Protein AF-A0A496VF61-F1 (afdb_monomer_lite)

pLDDT: mean 72.97, std 21.11, range [32.28, 98.56]

Structure (mmCIF, N/CA/C/O backbone):
data_AF-A0A496VF61-F1
#
_entry.id   AF-A0A496VF61-F1
#
loop_
_atom_site.group_PDB
_atom_site.id
_atom_site.type_symbol
_atom_site.label_atom_id
_atom_site.label_alt_id
_atom_site.label_comp_id
_atom_site.label_asym_id
_atom_site.label_entity_id
_atom_site.label_seq_id
_atom_site.pdbx_PDB_ins_code
_atom_site.Cartn_x
_atom_site.Cartn_y
_atom_site.Cartn_z
_atom_site.occupancy
_atom_site.B_iso_or_equiv
_atom_site.auth_seq_id
_atom_site.auth_comp_id
_atom_site.auth_asym_id
_atom_site.auth_atom_id
_atom_site.pdbx_PDB_model_num
ATOM 1 N N . MET A 1 1 ? 14.017 -25.996 -33.546 1.00 40.06 1 MET A N 1
ATOM 2 C CA . MET A 1 1 ? 13.516 -24.607 -33.413 1.00 40.06 1 MET A CA 1
ATOM 3 C C . MET A 1 1 ? 11.996 -24.486 -33.515 1.00 40.06 1 MET A C 1
ATOM 5 O O . MET A 1 1 ? 11.453 -23.675 -32.785 1.00 40.06 1 MET A O 1
ATOM 9 N N . VAL A 1 2 ? 11.293 -25.283 -34.337 1.00 38.94 2 VAL A N 1
ATOM 10 C CA . VAL A 1 2 ? 9.819 -25.182 -34.480 1.00 38.94 2 VAL A CA 1
ATOM 11 C C . VAL A 1 2 ? 9.051 -25.503 -33.178 1.00 38.94 2 VAL A C 1
ATOM 13 O O . VAL A 1 2 ? 8.079 -24.826 -32.877 1.00 38.94 2 VAL A O 1
ATOM 16 N N . GLY A 1 3 ? 9.516 -26.451 -32.351 1.00 44.75 3 GLY A N 1
ATOM 17 C CA . GLY A 1 3 ? 8.832 -26.838 -31.098 1.00 44.75 3 GLY A CA 1
ATOM 18 C C . GLY A 1 3 ? 8.820 -25.777 -29.985 1.00 44.75 3 GLY A C 1
ATOM 19 O O . GLY A 1 3 ? 7.868 -25.705 -29.214 1.00 44.75 3 GLY A O 1
ATOM 20 N N . CYS A 1 4 ? 9.823 -24.895 -29.950 1.00 49.00 4 CYS A N 1
ATOM 21 C CA . CYS A 1 4 ? 9.983 -23.887 -28.898 1.00 49.00 4 CYS A CA 1
ATOM 22 C C . CYS A 1 4 ? 8.922 -22.775 -28.974 1.00 49.00 4 CYS A C 1
ATOM 24 O O . CYS A 1 4 ? 8.366 -22.352 -27.965 1.00 49.00 4 CYS A O 1
ATOM 26 N N . ALA A 1 5 ? 8.606 -22.319 -30.191 1.00 46.09 5 ALA A N 1
ATOM 27 C CA . ALA A 1 5 ? 7.590 -21.290 -30.411 1.00 46.09 5 ALA A CA 1
ATOM 28 C C . ALA A 1 5 ? 6.167 -21.831 -30.188 1.00 46.09 5 ALA A C 1
ATOM 30 O O . ALA A 1 5 ? 5.291 -21.106 -29.720 1.00 46.09 5 ALA A O 1
ATOM 31 N N . VAL A 1 6 ? 5.950 -23.118 -30.482 1.00 53.09 6 VAL A N 1
ATOM 32 C CA . VAL A 1 6 ? 4.652 -23.784 -30.319 1.00 53.09 6 VAL A CA 1
ATOM 33 C C . VAL A 1 6 ? 4.307 -23.965 -28.837 1.00 53.09 6 VAL A C 1
ATOM 35 O O . VAL A 1 6 ? 3.185 -23.655 -28.448 1.00 53.09 6 VAL A O 1
ATOM 38 N N . GLY A 1 7 ? 5.262 -24.380 -27.995 1.00 58.12 7 GLY A N 1
ATOM 39 C CA . GLY A 1 7 ? 5.034 -24.557 -26.553 1.00 58.12 7 GLY A CA 1
ATOM 40 C C . GLY A 1 7 ? 4.667 -23.257 -25.829 1.00 58.12 7 GLY A C 1
ATOM 41 O O . GLY A 1 7 ? 3.682 -23.214 -25.096 1.00 58.12 7 GLY A O 1
ATOM 42 N N . GLY A 1 8 ? 5.395 -22.167 -26.100 1.00 53.25 8 GLY A N 1
ATOM 43 C CA . GLY A 1 8 ? 5.073 -20.850 -25.538 1.00 53.25 8 GLY A CA 1
ATOM 44 C C . GLY A 1 8 ? 3.737 -20.296 -26.047 1.00 53.25 8 GLY A C 1
ATOM 45 O O . GLY A 1 8 ? 2.953 -19.764 -25.267 1.00 53.25 8 GLY A O 1
ATOM 46 N N . GLY A 1 9 ? 3.441 -20.463 -27.341 1.00 49.34 9 GLY A N 1
ATOM 47 C CA . GLY A 1 9 ? 2.188 -19.996 -27.943 1.00 49.34 9 GLY A CA 1
ATOM 48 C C . GLY A 1 9 ? 0.943 -20.720 -27.421 1.00 49.34 9 GLY A C 1
ATOM 49 O O . GLY A 1 9 ? -0.073 -20.074 -27.169 1.00 49.34 9 GLY A O 1
ATOM 50 N N . ILE A 1 10 ? 1.021 -22.041 -27.216 1.00 60.09 10 ILE A N 1
ATOM 51 C CA . ILE A 1 10 ? -0.077 -22.837 -26.642 1.00 60.09 10 ILE A CA 1
ATOM 52 C C . ILE A 1 10 ? -0.316 -22.457 -25.180 1.00 60.09 10 ILE A C 1
ATOM 54 O O . ILE A 1 10 ? -1.469 -22.334 -24.779 1.00 60.09 10 ILE A O 1
ATOM 58 N N . GLU A 1 11 ? 0.742 -22.220 -24.402 1.00 59.94 11 GLU A N 1
ATOM 59 C CA . GLU A 1 11 ? 0.617 -21.824 -22.995 1.00 59.94 11 GLU A CA 1
ATOM 60 C C . GLU A 1 11 ? -0.026 -20.438 -22.848 1.00 59.94 11 GLU A C 1
ATOM 62 O O . GLU A 1 11 ? -0.949 -20.264 -22.053 1.00 59.94 11 GLU A O 1
ATOM 67 N N . ILE A 1 12 ? 0.390 -19.466 -23.671 1.00 51.81 12 ILE A N 1
ATOM 68 C CA . ILE A 1 12 ? -0.260 -18.148 -23.738 1.00 51.81 12 ILE A CA 1
ATOM 69 C C . ILE A 1 12 ? -1.745 -18.321 -24.083 1.00 51.81 12 ILE A C 1
ATOM 71 O O . ILE A 1 12 ? -2.609 -17.783 -23.393 1.00 51.81 12 ILE A O 1
ATOM 75 N N . ALA A 1 13 ? -2.055 -19.099 -25.123 1.00 47.75 13 ALA A N 1
ATOM 76 C CA . ALA A 1 13 ? -3.427 -19.312 -25.568 1.00 47.75 13 ALA A CA 1
ATOM 77 C C . ALA A 1 13 ? -4.282 -20.035 -24.514 1.00 47.75 13 ALA A C 1
ATOM 79 O O . ALA A 1 13 ? -5.431 -19.658 -24.315 1.00 47.75 13 ALA A O 1
ATOM 80 N N . TRP A 1 14 ? -3.742 -21.025 -23.801 1.00 50.66 14 TRP A N 1
ATOM 81 C CA . TRP A 1 14 ? -4.437 -21.726 -22.718 1.00 50.66 14 TRP A CA 1
ATOM 82 C C . TRP A 1 14 ? -4.755 -20.782 -21.557 1.00 50.66 14 TRP A C 1
ATOM 84 O O . TRP A 1 14 ? -5.899 -20.696 -21.106 1.00 50.66 14 TRP A O 1
ATOM 94 N N . GLN A 1 15 ? -3.767 -20.001 -21.122 1.00 45.75 15 GLN A N 1
ATOM 95 C CA . GLN A 1 15 ? -3.948 -19.039 -20.040 1.00 45.75 15 GLN A CA 1
ATOM 96 C C . GLN A 1 15 ? -4.952 -17.949 -20.404 1.00 45.75 15 GLN A C 1
ATOM 98 O O . GLN A 1 15 ? -5.772 -17.570 -19.572 1.00 45.75 15 GLN A O 1
ATOM 103 N N . MET A 1 16 ? -4.947 -17.485 -21.651 1.00 43.22 16 MET A N 1
ATOM 104 C CA . MET A 1 16 ? -5.869 -16.442 -22.092 1.00 43.22 16 MET A CA 1
ATOM 105 C C . MET A 1 16 ? -7.277 -16.962 -22.402 1.00 43.22 16 MET A C 1
ATOM 107 O O . MET A 1 16 ? -8.256 -16.342 -21.996 1.00 43.22 16 MET A O 1
ATOM 111 N N . LEU A 1 17 ? -7.403 -18.088 -23.110 1.00 39.78 17 LEU A N 1
ATOM 112 C CA . LEU A 1 17 ? -8.681 -18.571 -23.653 1.00 39.78 17 LEU A CA 1
ATOM 113 C C . LEU A 1 17 ? -9.404 -19.556 -22.732 1.00 39.78 17 LEU A C 1
ATOM 115 O O . LEU A 1 17 ? -10.628 -19.636 -22.788 1.00 39.78 17 LEU A O 1
ATOM 119 N N . VAL A 1 18 ? -8.674 -20.304 -21.900 1.00 43.72 18 VAL A N 1
ATOM 120 C CA . VAL A 1 18 ? -9.252 -21.312 -20.994 1.00 43.72 18 VAL A CA 1
ATOM 121 C C . VAL A 1 18 ? -9.278 -20.807 -19.557 1.00 43.72 18 VAL A C 1
ATOM 123 O O . VAL A 1 18 ? -10.301 -20.926 -18.887 1.00 43.72 18 VAL A O 1
ATOM 126 N N . GLU A 1 19 ? -8.189 -20.198 -19.083 1.00 43.34 19 GLU A N 1
ATOM 127 C CA . GLU A 1 19 ? -8.129 -19.638 -17.722 1.00 43.34 19 GLU A CA 1
ATOM 128 C C . GLU A 1 19 ? -8.631 -18.185 -17.637 1.00 43.34 19 GLU A C 1
ATOM 130 O O . GLU A 1 19 ? -8.782 -17.654 -16.537 1.00 43.34 19 GLU A O 1
ATOM 135 N N . GLY A 1 20 ? -8.897 -17.536 -18.776 1.00 35.03 20 GLY A N 1
ATOM 136 C CA . GLY A 1 20 ? -9.423 -16.169 -18.839 1.00 35.03 20 GLY A CA 1
ATOM 137 C C . GLY A 1 20 ? -8.439 -15.084 -18.385 1.00 35.03 20 GLY A C 1
ATOM 138 O O . GLY A 1 20 ? -8.863 -13.979 -18.039 1.00 35.03 20 GLY A O 1
ATOM 139 N N . LYS A 1 21 ? -7.133 -15.380 -18.341 1.00 40.44 21 LYS A N 1
ATOM 140 C CA . LYS A 1 21 ? -6.093 -14.433 -17.920 1.00 40.44 21 LYS A CA 1
ATOM 141 C C . LYS A 1 21 ? -5.849 -13.371 -18.990 1.00 40.44 21 LYS A C 1
ATOM 143 O O . LYS A 1 21 ? -5.793 -13.652 -20.184 1.00 40.44 21 LYS A O 1
ATOM 148 N N . SER A 1 22 ? -5.642 -12.134 -18.549 1.00 37.75 22 SER A N 1
ATOM 149 C CA . SER A 1 22 ? -5.185 -11.049 -19.420 1.00 37.75 22 SER A CA 1
ATOM 150 C C . SER A 1 22 ? -3.704 -11.230 -19.782 1.00 37.75 22 SER A C 1
ATOM 152 O O . SER A 1 22 ? -2.961 -11.865 -19.035 1.00 37.75 22 SER A O 1
ATOM 154 N N . LEU A 1 23 ? -3.240 -10.629 -20.886 1.00 41.28 23 LEU A N 1
ATOM 155 C CA . LEU A 1 23 ? -1.836 -10.717 -21.326 1.00 41.28 23 LEU A CA 1
ATOM 156 C C . LEU A 1 23 ? -0.835 -10.220 -20.252 1.00 41.28 23 LEU A C 1
ATOM 158 O O . LEU A 1 23 ? 0.296 -10.690 -20.188 1.00 41.28 23 LEU A O 1
ATOM 162 N N . ALA A 1 24 ? -1.258 -9.299 -19.377 1.00 37.84 24 ALA A N 1
ATOM 163 C CA . ALA A 1 24 ? -0.459 -8.772 -18.266 1.00 37.84 24 ALA A CA 1
ATOM 164 C C . ALA A 1 24 ? -0.370 -9.731 -17.061 1.00 37.84 24 ALA A C 1
ATOM 166 O O . ALA A 1 24 ? 0.524 -9.595 -16.231 1.00 37.84 24 ALA A O 1
ATOM 167 N N . CYS A 1 25 ? -1.283 -10.702 -16.978 1.00 41.12 25 CYS A N 1
ATOM 168 C CA . CYS A 1 25 ? -1.301 -11.781 -15.987 1.00 41.12 25 CYS A CA 1
ATOM 169 C C . CYS A 1 25 ? -0.945 -13.147 -16.563 1.00 41.12 25 CYS A C 1
ATOM 171 O O . CYS A 1 25 ? -1.056 -14.166 -15.871 1.00 41.12 25 CYS A O 1
ATOM 173 N N . VAL A 1 26 ? -0.515 -13.166 -17.823 1.00 46.56 26 VAL A N 1
ATOM 174 C CA . VAL A 1 26 ? 0.170 -14.314 -18.388 1.00 46.56 26 VAL A CA 1
ATOM 175 C C . VAL A 1 26 ? 1.405 -14.545 -17.535 1.00 46.56 26 VAL A C 1
ATOM 177 O O . VAL A 1 26 ? 2.224 -13.649 -17.326 1.00 46.56 26 VAL A O 1
ATOM 180 N N . ASP A 1 27 ? 1.508 -15.753 -16.998 1.00 55.09 27 ASP A N 1
ATOM 181 C CA . ASP A 1 27 ? 2.674 -16.179 -16.247 1.00 55.09 27 ASP A CA 1
ATOM 182 C C . ASP A 1 27 ? 3.829 -16.317 -17.251 1.00 55.09 27 ASP A C 1
ATOM 184 O O . ASP A 1 27 ? 4.056 -17.371 -17.840 1.00 55.09 27 ASP A O 1
ATOM 188 N N . TRP A 1 28 ? 4.536 -15.216 -17.512 1.00 57.03 28 TRP A N 1
ATOM 189 C CA . TRP A 1 28 ? 5.603 -15.155 -18.516 1.00 57.03 28 TRP A CA 1
ATOM 190 C C . TRP A 1 28 ? 6.739 -16.128 -18.229 1.00 57.03 28 TRP A C 1
ATOM 192 O O . TRP A 1 28 ? 7.439 -16.548 -19.149 1.00 57.03 28 TRP A O 1
ATOM 202 N N . LEU A 1 29 ? 6.887 -16.537 -16.970 1.00 48.59 29 LEU A N 1
ATOM 203 C CA . LEU A 1 29 ? 7.812 -17.586 -16.601 1.00 48.59 29 LEU A CA 1
ATOM 204 C C . LEU A 1 29 ? 7.297 -18.957 -17.046 1.00 48.59 29 LEU A C 1
ATOM 206 O O . LEU A 1 29 ? 8.068 -19.717 -17.617 1.00 48.59 29 LEU A O 1
ATOM 210 N N . SER A 1 30 ? 6.014 -19.270 -16.854 1.00 50.03 30 SER A N 1
ATOM 211 C CA . SER A 1 30 ? 5.410 -20.486 -17.418 1.00 50.03 30 SER A CA 1
ATOM 212 C C . SER A 1 30 ? 5.424 -20.492 -18.945 1.00 50.03 30 SER A C 1
ATOM 214 O O . SER A 1 30 ? 5.730 -21.517 -19.528 1.00 50.03 30 SER A O 1
ATOM 216 N N . VAL A 1 31 ? 5.218 -19.351 -19.606 1.00 53.03 31 VAL A N 1
ATOM 217 C CA . VAL A 1 31 ? 5.331 -19.238 -21.067 1.00 53.03 31 VAL A CA 1
ATOM 218 C C . VAL A 1 31 ? 6.765 -19.487 -21.526 1.00 53.03 31 VAL A C 1
ATOM 220 O O . VAL A 1 31 ? 6.989 -20.241 -22.472 1.00 53.03 31 VAL A O 1
ATOM 223 N N . ALA A 1 32 ? 7.747 -18.889 -20.843 1.00 52.53 32 ALA A N 1
ATOM 224 C CA . ALA A 1 32 ? 9.162 -19.113 -21.122 1.00 52.53 32 ALA A CA 1
ATOM 225 C C . ALA A 1 32 ? 9.569 -20.570 -20.851 1.00 52.53 32 ALA A C 1
ATOM 227 O O . ALA A 1 32 ? 10.319 -21.153 -21.632 1.00 52.53 32 ALA A O 1
ATOM 228 N N . MET A 1 33 ? 9.042 -21.181 -19.787 1.00 54.50 33 MET A N 1
ATOM 229 C CA . MET A 1 33 ? 9.282 -22.583 -19.453 1.00 54.50 33 MET A CA 1
ATOM 230 C C . MET A 1 33 ? 8.590 -23.544 -20.420 1.00 54.50 33 MET A C 1
ATOM 232 O O . MET A 1 33 ? 9.241 -24.480 -20.854 1.00 54.50 33 MET A O 1
ATOM 236 N N . SER A 1 34 ? 7.348 -23.303 -20.840 1.00 52.50 34 SER A N 1
ATOM 237 C CA . SER A 1 34 ? 6.645 -24.105 -21.852 1.00 52.50 34 SER A CA 1
ATOM 238 C C . SER A 1 34 ? 7.307 -23.979 -23.226 1.00 52.50 34 SER A C 1
ATOM 240 O O . SER A 1 34 ? 7.379 -24.951 -23.978 1.00 52.50 34 SER A O 1
ATOM 242 N N . ALA A 1 35 ? 7.875 -22.813 -23.549 1.00 54.62 35 ALA A N 1
ATOM 243 C CA . ALA A 1 35 ? 8.723 -22.655 -24.726 1.00 54.62 35 ALA A CA 1
ATOM 244 C C . ALA A 1 35 ? 10.012 -23.491 -24.618 1.00 54.62 35 ALA A C 1
ATOM 246 O O . ALA A 1 35 ? 10.410 -24.129 -25.591 1.00 54.62 35 ALA A O 1
ATOM 247 N N . LEU A 1 36 ? 10.633 -23.537 -23.435 1.00 51.88 36 LEU A N 1
ATOM 248 C CA . LEU A 1 36 ? 11.815 -24.355 -23.132 1.00 51.88 36 LEU A CA 1
ATOM 249 C C . LEU A 1 36 ? 11.512 -25.865 -23.096 1.00 51.88 36 LEU A C 1
ATOM 251 O O . LEU A 1 36 ? 12.288 -26.640 -23.648 1.00 51.88 36 LEU A O 1
ATOM 255 N N . GLU A 1 37 ? 10.384 -26.293 -22.528 1.00 49.03 37 GLU A N 1
ATOM 256 C CA . GLU A 1 37 ? 9.903 -27.685 -22.530 1.00 49.03 37 GLU A CA 1
ATOM 257 C C . GLU A 1 37 ? 9.541 -28.150 -23.948 1.00 49.03 37 GLU A C 1
ATOM 259 O O . GLU A 1 37 ? 9.789 -29.298 -24.313 1.00 49.03 37 GLU A O 1
ATOM 264 N N . GLY A 1 38 ? 9.047 -27.241 -24.796 1.00 49.16 38 GLY A N 1
ATOM 265 C CA . GLY A 1 38 ? 8.895 -27.475 -26.235 1.00 49.16 38 GLY A CA 1
ATOM 266 C C . GLY A 1 38 ? 10.227 -27.674 -26.976 1.00 49.16 38 GLY A C 1
ATOM 267 O O . GLY A 1 38 ? 10.236 -28.205 -28.090 1.00 49.16 38 GLY A O 1
ATOM 268 N N . CYS A 1 39 ? 11.358 -27.274 -26.378 1.00 50.41 39 CYS A N 1
ATOM 269 C CA . CYS A 1 39 ? 12.708 -27.535 -26.887 1.00 50.41 39 CYS A CA 1
ATOM 270 C C . CYS A 1 39 ? 13.370 -28.768 -26.244 1.00 50.41 39 CYS A C 1
ATOM 272 O O . CYS A 1 39 ? 14.206 -29.411 -26.880 1.00 50.41 39 CYS A O 1
ATOM 274 N N . VAL A 1 40 ? 13.048 -29.065 -24.985 1.00 44.91 40 VAL A N 1
ATOM 275 C CA . VAL A 1 40 ? 13.708 -30.075 -24.154 1.00 44.91 40 VAL A CA 1
ATOM 276 C C . VAL A 1 40 ? 12.614 -30.931 -23.536 1.00 44.91 40 VAL A C 1
ATOM 278 O O . VAL A 1 40 ? 11.946 -30.504 -22.601 1.00 44.91 40 VAL A O 1
ATOM 281 N N . GLY A 1 41 ? 12.398 -32.118 -24.102 1.00 39.84 41 GLY A N 1
ATOM 282 C CA . GLY A 1 41 ? 11.317 -33.013 -23.700 1.00 39.84 41 GLY A CA 1
ATOM 283 C C . GLY A 1 41 ? 11.240 -33.219 -22.184 1.00 39.84 41 GLY A C 1
ATOM 284 O O . GLY A 1 41 ? 12.058 -33.937 -21.625 1.00 39.84 41 GLY A O 1
ATOM 285 N N . GLY A 1 42 ? 10.228 -32.587 -21.580 1.00 40.78 42 GLY A N 1
ATOM 286 C CA . GLY A 1 42 ? 9.540 -32.924 -20.332 1.00 40.78 42 GLY A CA 1
ATOM 287 C C . GLY A 1 42 ? 10.363 -33.137 -19.055 1.00 40.78 42 GLY A C 1
ATOM 288 O O . GLY A 1 42 ? 10.990 -34.174 -18.886 1.00 40.78 42 GLY A O 1
ATOM 289 N N . MET A 1 43 ? 10.190 -32.230 -18.085 1.00 34.31 43 MET A N 1
ATOM 290 C CA . MET A 1 43 ? 9.667 -32.483 -16.722 1.00 34.31 43 MET A CA 1
ATOM 291 C C . MET A 1 43 ? 10.116 -31.367 -15.766 1.00 34.31 43 MET A C 1
ATOM 293 O O . MET A 1 43 ? 11.265 -31.350 -15.334 1.00 34.31 43 MET A O 1
ATOM 297 N N . GLY A 1 44 ? 9.192 -30.501 -15.329 1.00 39.94 44 GLY A N 1
ATOM 298 C CA . GLY A 1 44 ? 9.378 -29.786 -14.056 1.00 39.94 44 GLY A CA 1
ATOM 299 C C . GLY A 1 44 ? 8.607 -28.485 -13.826 1.00 39.94 44 GLY A C 1
ATOM 300 O O . GLY A 1 44 ? 8.558 -28.022 -12.683 1.00 39.94 44 GLY A O 1
ATOM 301 N N . SER A 1 45 ? 7.967 -27.904 -14.844 1.00 42.66 45 SER A N 1
ATOM 302 C CA . SER A 1 45 ? 7.449 -26.521 -14.783 1.00 42.66 45 SER A CA 1
ATOM 303 C C . SER A 1 45 ? 6.350 -26.269 -13.747 1.00 42.66 45 SER A C 1
ATOM 305 O O . SER A 1 45 ? 6.274 -25.194 -13.152 1.00 42.66 45 SER A O 1
ATOM 307 N N . SER A 1 46 ? 5.507 -27.265 -13.463 1.00 36.12 46 SER A N 1
ATOM 308 C CA . SER A 1 46 ? 4.289 -27.071 -12.659 1.00 36.12 46 SER A CA 1
ATOM 309 C C . SER A 1 46 ? 4.545 -26.795 -11.173 1.00 36.12 46 SER A C 1
ATOM 311 O O . SER A 1 46 ? 3.741 -26.122 -10.521 1.00 36.12 46 SER A O 1
ATOM 313 N N . LYS A 1 47 ? 5.659 -27.287 -10.613 1.00 34.72 47 LYS A N 1
ATOM 314 C CA . LYS A 1 47 ? 6.037 -27.018 -9.215 1.00 34.72 47 LYS A CA 1
ATOM 315 C C . LYS A 1 47 ? 6.730 -25.668 -9.066 1.00 34.72 47 LYS A C 1
ATOM 317 O O . LYS A 1 47 ? 6.473 -24.997 -8.072 1.00 34.72 47 LYS A O 1
ATOM 322 N N . LEU A 1 48 ? 7.543 -25.259 -10.042 1.00 36.03 48 LEU A N 1
ATOM 323 C CA . LEU A 1 48 ? 8.240 -23.970 -10.023 1.00 36.03 48 LEU A CA 1
ATOM 324 C C . LEU A 1 48 ? 7.269 -22.805 -10.283 1.00 36.03 48 LEU A C 1
ATOM 326 O O . LEU A 1 48 ? 7.290 -21.824 -9.543 1.00 36.03 48 LEU A O 1
ATOM 330 N N . ALA A 1 49 ? 6.328 -22.966 -11.221 1.00 35.34 49 ALA A N 1
ATOM 331 C CA . ALA A 1 49 ? 5.258 -21.998 -11.480 1.00 35.34 49 ALA A CA 1
ATOM 332 C C . ALA A 1 49 ? 4.309 -21.838 -10.275 1.00 35.34 49 ALA A C 1
ATOM 334 O O . ALA A 1 49 ? 4.001 -20.722 -9.867 1.00 35.34 49 ALA A O 1
ATOM 335 N N . LYS A 1 50 ? 3.916 -22.935 -9.602 1.00 32.28 50 LYS A N 1
ATOM 336 C CA . LYS A 1 50 ? 3.143 -22.862 -8.341 1.00 32.28 50 LYS A CA 1
ATOM 337 C C . LYS A 1 50 ? 3.906 -22.173 -7.207 1.00 32.28 50 LYS A C 1
ATOM 339 O O . LYS A 1 50 ? 3.285 -21.495 -6.392 1.00 32.28 50 LYS A O 1
ATOM 344 N N . LEU A 1 51 ? 5.227 -22.355 -7.142 1.00 34.38 51 LEU A N 1
ATOM 345 C CA . LEU A 1 51 ? 6.077 -21.734 -6.125 1.00 34.38 51 LEU A CA 1
ATOM 346 C C . LEU A 1 51 ? 6.207 -20.218 -6.341 1.00 34.38 51 LEU A C 1
ATOM 348 O O . LEU A 1 51 ? 6.278 -19.474 -5.369 1.00 34.38 51 LEU A O 1
ATOM 352 N N . LEU A 1 52 ? 6.188 -19.767 -7.598 1.00 35.22 52 LEU A N 1
ATOM 353 C CA . LEU A 1 52 ? 6.372 -18.361 -7.974 1.00 35.22 52 LEU A CA 1
ATOM 354 C C . LEU A 1 52 ? 5.043 -17.597 -8.096 1.00 35.22 52 LEU A C 1
ATOM 356 O O . LEU A 1 52 ? 4.997 -16.417 -7.761 1.00 35.22 52 LEU A O 1
ATOM 360 N N . LYS A 1 53 ? 3.928 -18.289 -8.377 1.00 35.38 53 LYS A N 1
ATOM 361 C CA . LYS A 1 53 ? 2.550 -17.785 -8.195 1.00 35.38 53 LYS A CA 1
ATOM 362 C C . LYS A 1 53 ? 2.287 -17.288 -6.766 1.00 35.38 53 LYS A C 1
ATOM 364 O O . LYS A 1 53 ? 1.490 -16.379 -6.573 1.00 35.38 53 LYS A O 1
ATOM 369 N N . LYS A 1 54 ? 2.966 -17.874 -5.768 1.00 34.38 54 LYS A N 1
ATOM 370 C CA . LYS A 1 54 ? 2.900 -17.449 -4.358 1.00 34.38 54 LYS A CA 1
ATOM 371 C C . LYS A 1 54 ? 3.619 -16.114 -4.110 1.00 34.38 54 LYS A C 1
ATOM 373 O O . LYS A 1 54 ? 3.238 -15.414 -3.188 1.00 34.38 54 LYS A O 1
ATOM 378 N N . TRP A 1 55 ? 4.636 -15.776 -4.905 1.00 35.91 55 TRP A N 1
ATOM 379 C CA . TRP A 1 55 ? 5.494 -14.601 -4.697 1.00 35.91 55 TRP A CA 1
ATOM 380 C C . TRP A 1 55 ? 5.044 -13.349 -5.459 1.00 35.91 55 TRP A C 1
ATOM 382 O O . TRP A 1 55 ? 5.363 -12.245 -5.038 1.00 35.91 55 TRP A O 1
ATOM 392 N N . PHE A 1 56 ? 4.278 -13.513 -6.540 1.00 37.81 56 PHE A N 1
ATOM 393 C CA . PHE A 1 56 ? 3.762 -12.413 -7.367 1.00 37.81 56 PHE A CA 1
ATOM 394 C C . PHE A 1 56 ? 2.230 -12.357 -7.363 1.00 37.81 56 PHE A C 1
ATOM 396 O O . PHE A 1 56 ? 1.609 -12.054 -8.383 1.00 37.81 56 PHE A O 1
ATOM 403 N N . GLY A 1 57 ? 1.605 -12.690 -6.224 1.00 46.75 57 GLY A N 1
ATOM 404 C CA . GLY A 1 57 ? 0.182 -12.416 -6.018 1.00 46.75 57 GLY A CA 1
ATOM 405 C C . GLY A 1 57 ? -0.125 -10.964 -6.394 1.00 46.75 57 GLY A C 1
ATOM 406 O O . GLY A 1 57 ? 0.734 -10.106 -6.247 1.00 46.75 57 GLY A O 1
ATOM 407 N N . CYS A 1 58 ? -1.307 -10.694 -6.945 1.00 59.31 58 CYS A N 1
ATOM 408 C CA . CYS A 1 58 ? -1.708 -9.359 -7.388 1.0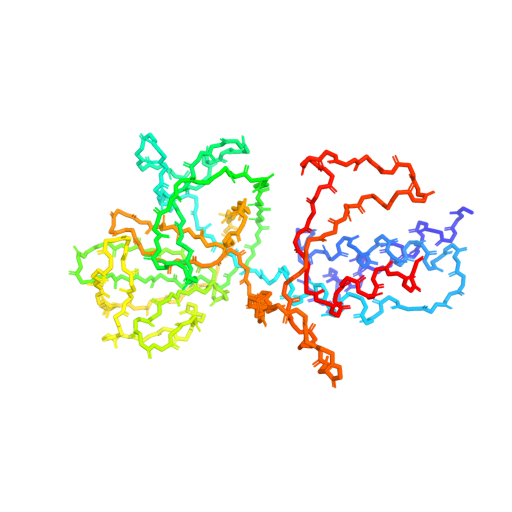0 59.31 58 CYS A CA 1
ATOM 409 C C . CYS A 1 58 ? -1.836 -8.397 -6.193 1.00 59.31 58 CYS A C 1
ATOM 411 O O . CYS A 1 58 ? -2.954 -8.130 -5.767 1.00 59.31 58 CYS A O 1
ATOM 413 N N . ASN A 1 59 ? -0.721 -7.921 -5.638 1.00 77.75 59 ASN A N 1
ATOM 414 C CA . ASN A 1 59 ? -0.661 -6.944 -4.562 1.00 77.75 59 ASN A CA 1
ATOM 415 C C . ASN A 1 59 ? -0.141 -5.619 -5.126 1.00 77.75 59 ASN A C 1
ATOM 417 O O . ASN A 1 59 ? 1.026 -5.460 -5.479 1.00 77.75 59 ASN A O 1
ATOM 421 N N . SER A 1 60 ? -1.033 -4.661 -5.307 1.00 91.19 60 SER A N 1
ATOM 422 C CA . SER A 1 60 ? -0.719 -3.362 -5.898 1.00 91.19 60 SER A CA 1
ATOM 423 C C . SER A 1 60 ? -1.722 -2.312 -5.431 1.00 91.19 60 SER A C 1
ATOM 425 O O . SER A 1 60 ? -2.742 -2.650 -4.827 1.00 91.19 60 SER A O 1
ATOM 427 N N . PHE A 1 61 ? -1.424 -1.053 -5.718 1.00 95.62 61 PHE A N 1
ATOM 428 C CA . PHE A 1 61 ? -2.254 0.103 -5.396 1.00 95.62 61 PHE A CA 1
ATOM 429 C C . PHE A 1 61 ? -2.642 0.872 -6.656 1.00 95.62 61 PHE A C 1
ATOM 431 O O . PHE A 1 61 ? -2.000 0.721 -7.700 1.00 95.62 61 PHE A O 1
ATOM 438 N N . THR A 1 62 ? -3.672 1.709 -6.568 1.00 96.81 62 THR A N 1
ATOM 439 C CA . THR A 1 62 ? -3.996 2.663 -7.639 1.00 96.81 62 THR A CA 1
ATOM 440 C C . THR A 1 62 ? -2.963 3.788 -7.719 1.00 96.81 62 THR A C 1
ATOM 442 O O . THR A 1 62 ? -2.237 4.048 -6.758 1.00 96.81 62 THR A O 1
ATOM 445 N N . ALA A 1 63 ? -2.874 4.437 -8.887 1.00 97.00 63 ALA A N 1
ATOM 446 C CA . ALA A 1 63 ? -1.824 5.406 -9.231 1.00 97.00 63 ALA A CA 1
ATOM 447 C C . ALA A 1 63 ? -1.607 6.507 -8.179 1.00 97.00 63 ALA A C 1
ATOM 449 O O . ALA A 1 63 ? -0.465 6.857 -7.876 1.00 97.00 63 ALA A O 1
ATOM 450 N N . ASP A 1 64 ? -2.705 7.002 -7.611 1.00 96.75 64 ASP A N 1
ATOM 451 C CA . ASP A 1 64 ? -2.724 8.167 -6.725 1.00 96.75 64 ASP A CA 1
ATOM 452 C C . ASP A 1 64 ? -2.316 7.835 -5.284 1.00 96.75 64 ASP A C 1
ATOM 454 O O . ASP A 1 64 ? -2.170 8.736 -4.456 1.00 96.75 64 ASP A O 1
ATOM 458 N N . THR A 1 65 ? -2.109 6.552 -4.968 1.00 97.81 65 THR A N 1
ATOM 459 C CA . THR A 1 65 ? -1.697 6.130 -3.626 1.00 97.81 65 THR A CA 1
ATOM 460 C C . THR A 1 65 ? -0.358 6.764 -3.274 1.00 97.81 65 THR A C 1
ATOM 462 O O . THR A 1 65 ? 0.651 6.528 -3.938 1.00 97.81 65 THR A O 1
ATOM 465 N N . LEU A 1 66 ? -0.348 7.585 -2.227 1.00 98.31 66 LEU A N 1
ATOM 466 C CA . LEU A 1 66 ? 0.850 8.284 -1.780 1.00 98.31 66 LEU A CA 1
ATOM 467 C C . LEU A 1 66 ? 1.796 7.333 -1.051 1.00 98.31 66 LEU A C 1
ATOM 469 O O . LEU A 1 66 ? 1.356 6.452 -0.323 1.00 98.31 66 LEU A O 1
ATOM 473 N N . VAL A 1 67 ? 3.094 7.553 -1.218 1.00 98.00 67 VAL A N 1
ATOM 474 C CA . VAL A 1 67 ? 4.181 6.795 -0.593 1.00 98.00 67 VAL A CA 1
ATOM 475 C C . VAL A 1 67 ? 5.080 7.770 0.156 1.00 98.00 67 VAL A C 1
ATOM 477 O O . VAL A 1 67 ? 5.428 8.834 -0.368 1.00 98.00 67 VAL A O 1
ATOM 480 N N . HIS A 1 68 ? 5.498 7.410 1.368 1.00 97.81 68 HIS A N 1
ATOM 481 C CA . HIS A 1 68 ? 6.469 8.194 2.138 1.00 97.81 68 HIS A CA 1
ATOM 482 C C . HIS A 1 68 ? 7.873 8.048 1.546 1.00 97.81 68 HIS A C 1
ATOM 484 O O . HIS A 1 68 ? 8.500 6.995 1.664 1.00 97.81 68 HIS A O 1
ATOM 490 N N . THR A 1 69 ? 8.397 9.110 0.931 1.00 97.81 69 THR A N 1
ATOM 491 C CA . THR A 1 69 ? 9.768 9.160 0.395 1.00 97.81 69 THR A CA 1
ATOM 492 C C . THR A 1 69 ? 10.654 10.108 1.199 1.00 97.81 69 THR A C 1
ATOM 494 O O . THR A 1 69 ? 10.156 10.945 1.950 1.00 97.81 69 THR A O 1
ATOM 497 N N . GLU A 1 70 ? 11.976 10.028 1.023 1.00 96.25 70 GLU A N 1
ATOM 498 C CA . GLU A 1 70 ? 12.918 10.938 1.703 1.00 96.25 70 GLU A CA 1
ATOM 499 C C . GLU A 1 70 ? 12.691 12.424 1.369 1.00 96.25 70 GLU A C 1
ATOM 501 O O . GLU A 1 70 ? 13.119 13.294 2.122 1.00 96.25 70 GLU A O 1
ATOM 506 N N . ASN A 1 71 ? 11.983 12.705 0.269 1.00 95.25 71 ASN A N 1
ATOM 507 C CA . ASN A 1 71 ? 11.649 14.051 -0.197 1.00 95.25 71 ASN A CA 1
ATOM 508 C C . ASN A 1 71 ? 10.170 14.419 0.041 1.00 95.25 71 ASN A C 1
ATOM 510 O O . ASN A 1 71 ? 9.683 15.389 -0.537 1.00 95.25 71 ASN A O 1
ATOM 514 N N . GLY A 1 72 ? 9.450 13.652 0.867 1.00 97.00 72 GLY A N 1
ATOM 515 C CA . GLY A 1 72 ? 8.024 13.838 1.149 1.00 97.00 72 GLY A CA 1
ATOM 516 C C . GLY A 1 72 ? 7.124 12.816 0.452 1.00 97.00 72 GLY A C 1
ATOM 517 O O . GLY A 1 72 ? 7.587 11.788 -0.047 1.00 97.00 72 GLY A O 1
ATOM 518 N N . LEU A 1 73 ? 5.818 13.088 0.447 1.00 98.06 73 LEU A N 1
ATOM 519 C CA . LEU A 1 73 ? 4.821 12.211 -0.168 1.00 98.06 73 LEU A CA 1
ATOM 520 C C . LEU A 1 73 ? 4.929 12.258 -1.693 1.00 98.06 73 LEU A C 1
ATOM 522 O O . LEU A 1 73 ? 5.001 13.334 -2.287 1.00 98.06 73 LEU A O 1
ATOM 526 N N . LYS A 1 74 ? 4.918 11.083 -2.320 1.00 98.19 74 LYS A N 1
ATOM 527 C CA . LYS A 1 74 ? 4.958 10.927 -3.777 1.00 98.19 74 LYS A CA 1
ATOM 528 C C . LYS A 1 74 ? 3.908 9.901 -4.216 1.00 98.19 74 LYS A C 1
ATOM 530 O O . LYS A 1 74 ? 3.841 8.851 -3.579 1.00 98.19 74 LYS A O 1
ATOM 535 N N . PRO A 1 75 ? 3.122 10.146 -5.280 1.00 98.38 75 PRO A N 1
ATOM 536 C CA . PRO A 1 75 ? 2.240 9.127 -5.846 1.00 98.38 75 PRO A CA 1
ATOM 537 C C . PRO A 1 75 ? 3.025 7.882 -6.268 1.00 98.38 75 PRO A C 1
ATOM 539 O O . PRO A 1 75 ? 4.109 7.992 -6.849 1.00 98.38 75 PRO A O 1
ATOM 542 N N . ILE A 1 76 ? 2.480 6.693 -6.021 1.00 97.25 76 ILE A N 1
ATOM 543 C CA . ILE A 1 76 ? 3.153 5.424 -6.319 1.00 97.25 76 ILE A CA 1
ATOM 544 C C . ILE A 1 76 ? 3.465 5.270 -7.811 1.00 97.25 76 ILE A C 1
ATOM 546 O O . ILE A 1 76 ? 4.488 4.686 -8.168 1.00 97.25 76 ILE A O 1
ATOM 550 N N . SER A 1 77 ? 2.649 5.856 -8.693 1.00 96.06 77 SER A N 1
ATOM 551 C CA . SER A 1 77 ? 2.903 5.869 -10.138 1.00 96.06 77 SER A CA 1
ATOM 552 C C . SER A 1 77 ? 4.139 6.674 -10.549 1.00 96.06 77 SER A C 1
ATOM 554 O O . SER A 1 77 ? 4.642 6.498 -11.658 1.00 96.06 77 SER A O 1
ATOM 556 N N . GLU A 1 78 ? 4.628 7.566 -9.685 1.00 96.12 78 GLU A N 1
ATOM 557 C CA . GLU A 1 78 ? 5.800 8.411 -9.933 1.00 96.12 78 GLU A CA 1
ATOM 558 C C . GLU A 1 78 ? 7.076 7.903 -9.251 1.00 96.12 78 GLU A C 1
ATOM 560 O O . GLU A 1 78 ? 8.161 8.442 -9.501 1.00 96.12 78 GLU A O 1
ATOM 565 N N . VAL A 1 79 ? 6.969 6.879 -8.399 1.00 92.00 79 VAL A N 1
ATOM 566 C CA . VAL A 1 79 ? 8.112 6.251 -7.728 1.00 92.00 79 VAL A CA 1
ATOM 567 C C . VAL A 1 79 ? 9.015 5.573 -8.758 1.00 92.00 79 VAL A C 1
ATOM 569 O O . VAL A 1 79 ? 8.560 4.840 -9.638 1.00 92.00 79 VAL A O 1
ATOM 572 N N . LYS A 1 80 ? 10.325 5.808 -8.649 1.00 80.19 80 LYS A N 1
ATOM 573 C CA . LYS A 1 80 ? 11.343 5.282 -9.568 1.00 80.19 80 LYS A CA 1
ATOM 574 C C . LYS A 1 80 ? 12.383 4.455 -8.828 1.00 80.19 80 LYS A C 1
ATOM 576 O O . LYS A 1 80 ? 12.642 4.654 -7.645 1.00 80.19 80 LYS A O 1
ATOM 581 N N . VAL A 1 81 ? 13.038 3.553 -9.558 1.00 75.44 81 VAL A N 1
ATOM 582 C CA . VAL A 1 81 ? 14.223 2.844 -9.053 1.00 75.44 81 VAL A CA 1
ATOM 583 C C . VAL A 1 81 ? 15.258 3.862 -8.568 1.00 75.44 81 VAL A C 1
ATOM 585 O O . VAL A 1 81 ? 15.570 4.819 -9.274 1.00 75.44 81 VAL A O 1
ATOM 588 N N . GLY A 1 82 ? 15.777 3.644 -7.362 1.00 71.94 82 GLY A N 1
ATOM 589 C CA . GLY A 1 82 ? 16.716 4.544 -6.694 1.00 71.94 82 GLY A CA 1
ATOM 590 C C . GLY A 1 82 ? 16.074 5.589 -5.777 1.00 71.94 82 GLY A C 1
ATOM 591 O O . GLY A 1 82 ? 16.777 6.083 -4.895 1.00 71.94 82 GLY A O 1
ATOM 592 N N . ASP A 1 83 ? 14.771 5.878 -5.904 1.00 83.25 83 ASP A N 1
ATOM 593 C CA . ASP A 1 83 ? 14.058 6.678 -4.898 1.00 83.25 83 ASP A CA 1
ATOM 594 C C . ASP A 1 83 ? 14.161 5.985 -3.536 1.00 83.25 83 ASP A C 1
ATOM 596 O O . ASP A 1 83 ? 14.079 4.757 -3.458 1.00 83.25 83 ASP A O 1
ATOM 600 N N . LYS A 1 84 ? 14.324 6.752 -2.453 1.00 90.94 84 LYS A N 1
ATOM 601 C CA . LYS A 1 84 ? 14.289 6.178 -1.106 1.00 90.94 84 LYS A CA 1
ATOM 602 C C . LYS A 1 84 ? 12.913 6.330 -0.484 1.00 90.94 84 LYS A C 1
ATOM 604 O O . LYS A 1 84 ? 12.428 7.448 -0.317 1.00 90.94 84 LYS A O 1
ATOM 609 N N . VAL A 1 85 ? 12.330 5.205 -0.095 1.00 96.12 85 VAL A N 1
ATOM 610 C CA . VAL A 1 85 ? 11.025 5.114 0.564 1.00 96.12 85 VAL A CA 1
ATOM 611 C C . VAL A 1 85 ? 11.196 4.719 2.021 1.00 96.12 85 VAL A C 1
ATOM 613 O O . VAL A 1 85 ? 12.150 4.021 2.379 1.00 96.12 85 VAL A O 1
ATOM 616 N N . LEU A 1 86 ? 10.306 5.207 2.876 1.00 96.75 86 LEU A N 1
ATOM 617 C CA . LEU A 1 86 ? 10.283 4.830 4.278 1.00 96.75 86 LEU A CA 1
ATOM 618 C C . LEU A 1 86 ? 9.850 3.368 4.387 1.00 96.75 86 LEU A C 1
ATOM 620 O O . LEU A 1 86 ? 8.891 2.943 3.752 1.00 96.75 86 LEU A O 1
ATOM 624 N N . SER A 1 87 ? 10.564 2.608 5.203 1.00 92.44 87 SER A N 1
ATOM 625 C CA . SER A 1 87 ? 10.319 1.184 5.412 1.00 92.44 87 SER A CA 1
ATOM 626 C C . SER A 1 87 ? 10.581 0.811 6.862 1.00 92.44 87 SER A C 1
ATOM 628 O O . SER A 1 87 ? 11.305 1.526 7.560 1.00 92.44 87 SER A O 1
ATOM 630 N N . TYR A 1 88 ? 10.009 -0.294 7.318 1.00 90.75 88 TYR A N 1
ATOM 631 C CA . TYR A 1 88 ? 10.052 -0.761 8.696 1.00 90.75 88 TYR A CA 1
ATOM 632 C C . TYR A 1 88 ? 10.843 -2.064 8.824 1.00 90.75 88 TYR A C 1
ATOM 634 O O . TYR A 1 88 ? 10.555 -3.063 8.170 1.00 90.75 88 TYR A O 1
ATOM 642 N N . ASP A 1 89 ? 11.854 -2.072 9.684 1.00 84.31 89 ASP A N 1
ATOM 643 C CA . ASP A 1 89 ? 12.572 -3.288 10.049 1.00 84.31 89 ASP A CA 1
ATOM 644 C C . ASP A 1 89 ? 11.904 -3.908 11.279 1.00 84.31 89 ASP A C 1
ATOM 646 O O . ASP A 1 89 ? 12.098 -3.435 12.398 1.00 84.31 89 ASP A O 1
ATOM 650 N N . GLU A 1 90 ? 11.122 -4.971 11.075 1.00 79.19 90 GLU A N 1
ATOM 651 C CA . GLU A 1 90 ? 10.411 -5.680 12.150 1.00 79.19 90 GLU A CA 1
ATOM 652 C C . GLU A 1 90 ? 11.362 -6.272 13.207 1.00 79.19 90 GLU A C 1
ATOM 654 O O . GLU A 1 90 ? 10.964 -6.479 14.349 1.00 79.19 90 GLU A O 1
ATOM 659 N N . ARG A 1 91 ? 12.633 -6.536 12.866 1.00 74.75 91 ARG A N 1
ATOM 660 C CA . ARG A 1 91 ? 13.612 -7.117 13.801 1.00 74.75 91 ARG A CA 1
ATOM 661 C C . ARG A 1 91 ? 14.183 -6.066 14.742 1.00 74.75 91 ARG A C 1
ATOM 663 O O . ARG A 1 91 ? 14.479 -6.378 15.893 1.00 74.75 91 ARG A O 1
ATOM 670 N N . THR A 1 92 ? 14.442 -4.865 14.237 1.00 82.38 92 THR A N 1
ATOM 671 C CA . THR A 1 92 ? 14.980 -3.762 15.050 1.00 82.38 92 THR A CA 1
ATOM 672 C C . THR A 1 92 ? 13.913 -2.789 15.518 1.00 82.38 92 THR A C 1
ATOM 674 O O . THR A 1 92 ? 14.248 -1.866 16.251 1.00 82.38 92 THR A O 1
ATOM 677 N N . GLU A 1 93 ? 12.667 -2.986 15.090 1.00 84.38 93 GLU A N 1
ATOM 678 C CA . GLU A 1 93 ? 11.526 -2.102 15.325 1.00 84.38 93 GLU A CA 1
ATOM 679 C C . GLU A 1 93 ? 11.815 -0.647 14.924 1.00 84.38 93 GLU A C 1
ATOM 681 O O . GLU A 1 93 ? 11.363 0.303 15.562 1.00 84.38 93 GLU A O 1
ATOM 686 N N . THR A 1 94 ? 12.588 -0.458 13.852 1.00 86.31 94 THR A N 1
ATOM 687 C CA . THR A 1 94 ? 13.033 0.867 13.405 1.00 86.31 94 THR A CA 1
ATOM 688 C C . THR A 1 94 ? 12.597 1.147 11.979 1.00 86.31 94 THR A C 1
ATOM 690 O O . THR A 1 94 ? 12.633 0.284 11.103 1.00 86.31 94 THR A O 1
ATOM 693 N N . THR A 1 95 ? 12.217 2.395 11.726 1.00 92.19 95 THR A N 1
ATOM 694 C CA . THR A 1 95 ? 11.918 2.883 10.381 1.00 92.19 95 THR A CA 1
ATOM 695 C C . THR A 1 95 ? 13.150 3.506 9.746 1.00 92.19 95 THR A C 1
ATOM 697 O O . THR A 1 95 ? 13.847 4.300 10.383 1.00 92.19 95 THR A O 1
ATOM 700 N N . ARG A 1 96 ? 13.412 3.197 8.477 1.00 92.12 96 ARG A N 1
ATOM 701 C CA . ARG A 1 96 ? 14.515 3.795 7.720 1.00 92.12 96 ARG A CA 1
ATOM 702 C C . ARG A 1 96 ? 14.174 3.960 6.246 1.00 92.12 96 ARG A C 1
ATOM 704 O O . ARG A 1 96 ? 13.420 3.169 5.680 1.00 92.12 96 ARG A O 1
ATOM 711 N N . TYR A 1 97 ? 14.787 4.961 5.626 1.00 93.81 97 TYR A N 1
ATOM 712 C CA . TYR A 1 97 ? 14.705 5.158 4.186 1.00 93.81 97 TYR A CA 1
ATOM 713 C C . TYR A 1 97 ? 15.554 4.130 3.449 1.00 93.81 97 TYR A C 1
ATOM 715 O O . TYR A 1 97 ? 16.732 3.938 3.763 1.00 93.81 97 TYR A O 1
ATOM 723 N N . GLN A 1 98 ? 14.954 3.475 2.463 1.00 84.00 98 GLN A N 1
ATOM 724 C CA . GLN A 1 98 ? 15.588 2.427 1.678 1.00 84.00 98 GLN A CA 1
ATOM 725 C C . GLN A 1 98 ? 15.320 2.601 0.193 1.00 84.00 98 GLN A C 1
ATOM 727 O O . GLN A 1 98 ? 14.231 3.031 -0.180 1.00 84.00 98 GLN A O 1
ATOM 732 N N . PRO A 1 99 ? 16.300 2.270 -0.661 1.00 77.12 99 PRO A N 1
ATOM 733 C CA . PRO A 1 99 ? 16.149 2.457 -2.088 1.00 77.12 99 PRO A CA 1
ATOM 734 C C . PRO A 1 99 ? 15.126 1.473 -2.665 1.00 77.12 99 PRO A C 1
ATOM 736 O O . PRO A 1 99 ? 15.098 0.286 -2.315 1.00 77.12 99 PRO A O 1
ATOM 739 N N . VAL A 1 100 ? 14.334 1.971 -3.605 1.00 76.75 100 VAL A N 1
ATOM 740 C CA . VAL A 1 100 ? 13.483 1.178 -4.487 1.00 76.75 100 VAL A CA 1
ATOM 741 C C . VAL A 1 100 ? 14.362 0.443 -5.495 1.00 76.75 100 VAL A C 1
ATOM 743 O O . VAL A 1 100 ? 15.187 1.050 -6.179 1.00 76.75 100 VAL A O 1
ATOM 746 N N . MET A 1 101 ? 14.187 -0.873 -5.583 1.00 69.75 101 MET A N 1
ATOM 747 C CA . MET A 1 101 ? 14.994 -1.780 -6.409 1.00 69.75 101 MET A CA 1
ATOM 748 C C . MET A 1 101 ? 14.345 -2.097 -7.752 1.00 69.75 101 MET A C 1
ATOM 750 O O . MET A 1 101 ? 15.039 -2.287 -8.746 1.00 69.75 101 MET A O 1
ATOM 754 N N . ALA A 1 102 ? 13.017 -2.144 -7.786 1.00 63.91 102 ALA A N 1
ATOM 755 C CA . ALA A 1 102 ? 12.238 -2.418 -8.984 1.00 63.91 102 ALA A CA 1
ATOM 756 C C . ALA A 1 102 ? 10.866 -1.762 -8.856 1.00 63.91 102 ALA A C 1
ATOM 758 O O . ALA A 1 102 ? 10.347 -1.658 -7.748 1.00 63.91 102 ALA A O 1
ATOM 759 N N . VAL A 1 103 ? 10.280 -1.367 -9.983 1.00 73.75 103 VAL A N 1
ATOM 760 C CA . VAL A 1 103 ? 8.899 -0.881 -10.072 1.00 73.75 103 VAL A CA 1
ATOM 761 C C . VAL A 1 103 ? 8.110 -1.878 -10.911 1.00 73.75 103 VAL A C 1
ATOM 763 O O . VAL A 1 103 ? 8.613 -2.399 -11.908 1.00 73.75 103 VAL A O 1
ATOM 766 N N . ILE A 1 104 ? 6.890 -2.167 -10.484 1.00 75.88 104 ILE A N 1
ATOM 767 C CA . ILE A 1 104 ? 5.980 -3.148 -11.059 1.00 75.88 104 ILE A CA 1
ATOM 768 C C . ILE A 1 104 ? 4.686 -2.410 -11.390 1.00 75.88 104 ILE A C 1
ATOM 770 O O . ILE A 1 104 ? 4.165 -1.651 -10.578 1.00 75.88 104 ILE A O 1
ATOM 774 N N . GLN A 1 105 ? 4.160 -2.637 -12.586 1.00 79.50 105 GLN A N 1
ATOM 775 C CA . GLN A 1 105 ? 2.869 -2.102 -12.999 1.00 79.50 105 GLN A CA 1
ATOM 776 C C . GLN A 1 105 ? 2.095 -3.172 -13.761 1.00 79.50 105 GLN A C 1
ATOM 778 O O . GLN A 1 105 ? 2.690 -4.004 -14.450 1.00 79.50 105 GLN A O 1
ATOM 783 N N . GLY A 1 106 ? 0.775 -3.133 -13.653 1.00 76.94 106 GLY A N 1
ATOM 784 C CA . GLY A 1 106 ? -0.125 -4.024 -14.372 1.00 76.94 106 GLY A CA 1
ATOM 785 C C . GLY A 1 106 ? -1.449 -3.333 -14.646 1.00 76.94 106 GLY A C 1
ATOM 786 O O . GLY A 1 106 ? -1.839 -2.426 -13.920 1.00 76.94 106 GLY A O 1
ATOM 787 N N . GLU A 1 107 ? -2.134 -3.743 -15.705 1.00 83.06 107 GLU A N 1
ATOM 788 C CA . GLU A 1 107 ? -3.457 -3.223 -16.038 1.00 83.06 107 GLU A CA 1
ATOM 789 C C . GLU A 1 107 ? -4.362 -4.372 -16.460 1.00 83.06 107 GLU A C 1
ATOM 791 O O . GLU A 1 107 ? -4.056 -5.112 -17.396 1.00 83.06 107 GLU A O 1
ATOM 796 N N . GLN A 1 108 ? -5.456 -4.552 -15.725 1.00 70.50 108 GLN A N 1
ATOM 797 C CA . GLN A 1 108 ? -6.476 -5.566 -15.988 1.00 70.50 108 GLN A CA 1
ATOM 798 C C . GLN A 1 108 ? -7.668 -5.361 -15.052 1.00 70.50 108 GLN A C 1
ATOM 800 O O . GLN A 1 108 ? -7.714 -4.415 -14.269 1.00 70.50 108 GLN A O 1
ATOM 805 N N . ARG A 1 109 ? -8.639 -6.276 -15.102 1.00 75.25 109 ARG A N 1
ATOM 806 C CA . ARG A 1 109 ? -9.702 -6.316 -14.102 1.00 75.25 109 ARG A CA 1
ATOM 807 C C . ARG A 1 109 ? -9.155 -6.815 -12.767 1.00 75.25 109 ARG A C 1
ATOM 809 O O . ARG A 1 109 ? -8.765 -7.975 -12.665 1.00 75.25 109 ARG A O 1
ATOM 816 N N . TYR A 1 110 ? -9.183 -5.956 -11.756 1.00 81.88 110 TYR A N 1
ATOM 817 C CA . TYR A 1 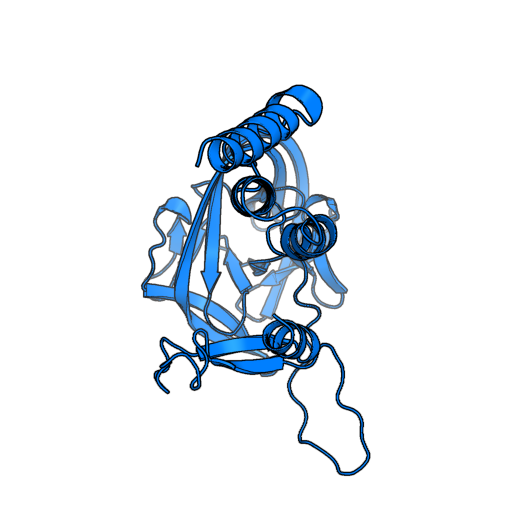110 ? -8.827 -6.288 -10.379 1.00 81.88 110 TYR A CA 1
ATOM 818 C C . TYR A 1 110 ? -10.057 -6.223 -9.478 1.00 81.88 110 TYR A C 1
ATOM 820 O O . TYR A 1 110 ? -10.975 -5.444 -9.734 1.00 81.88 110 TYR A O 1
ATOM 828 N N . GLN A 1 111 ? -10.059 -7.020 -8.408 1.00 82.56 111 GLN A N 1
ATOM 829 C CA . GLN A 1 111 ? -10.867 -6.723 -7.229 1.00 82.56 111 GLN A CA 1
ATOM 830 C C . GLN A 1 111 ? -10.096 -5.704 -6.389 1.00 82.56 111 GLN A C 1
ATOM 832 O O . GLN A 1 111 ? -8.992 -5.997 -5.925 1.00 82.56 111 GLN A O 1
ATOM 837 N N . LEU A 1 112 ? -10.669 -4.518 -6.236 1.00 91.94 112 LEU A N 1
ATOM 838 C CA . LEU A 1 112 ? -10.109 -3.404 -5.485 1.00 91.94 112 LEU A CA 1
ATOM 839 C C . LEU A 1 112 ? -10.883 -3.236 -4.186 1.00 91.94 112 LEU A C 1
ATOM 841 O O . LEU A 1 112 ? -12.110 -3.358 -4.165 1.00 91.94 112 LEU A O 1
ATOM 845 N N . ILE A 1 113 ? -10.142 -2.962 -3.124 1.00 96.81 113 ILE A N 1
ATOM 846 C CA . ILE A 1 113 ? -10.637 -2.693 -1.786 1.00 96.81 113 ILE A CA 1
ATOM 847 C C . ILE A 1 113 ? -10.298 -1.242 -1.479 1.00 96.81 113 ILE A C 1
ATOM 849 O O . ILE A 1 113 ? -9.120 -0.886 -1.401 1.00 96.81 113 ILE A O 1
ATOM 853 N N . LEU A 1 114 ? -11.331 -0.421 -1.334 1.00 98.31 114 LEU A N 1
ATOM 854 C CA . LEU A 1 114 ? -11.214 0.950 -0.860 1.00 98.31 114 LEU A CA 1
ATOM 855 C C . LEU A 1 114 ? -11.360 0.930 0.661 1.00 98.31 114 LEU A C 1
ATOM 857 O O . LEU A 1 114 ? -12.366 0.460 1.187 1.00 98.31 114 LEU A O 1
ATOM 861 N N . ILE A 1 115 ? -10.336 1.402 1.358 1.00 98.50 115 ILE A N 1
ATOM 862 C CA . ILE A 1 115 ? -10.247 1.403 2.816 1.00 98.50 115 ILE A CA 1
ATOM 863 C C . ILE A 1 115 ? -10.287 2.856 3.259 1.00 98.50 115 ILE A C 1
ATOM 865 O O . ILE A 1 115 ? -9.328 3.588 3.020 1.00 98.50 115 ILE A O 1
ATOM 869 N N . THR A 1 116 ? -11.367 3.270 3.913 1.00 98.56 116 THR A N 1
ATOM 870 C CA . THR A 1 116 ? -11.474 4.615 4.489 1.00 98.56 116 THR A CA 1
ATOM 871 C C . THR A 1 116 ? -11.140 4.569 5.969 1.00 98.56 116 THR A C 1
ATOM 873 O O . THR A 1 116 ? -11.654 3.743 6.731 1.00 98.56 116 THR A O 1
ATOM 876 N N . LEU A 1 117 ? -10.267 5.478 6.374 1.00 98.56 117 LEU A N 1
ATOM 877 C CA . LEU A 1 117 ? -9.725 5.607 7.715 1.00 98.56 117 LEU A CA 1
ATOM 878 C C . LEU A 1 117 ? -10.538 6.613 8.542 1.00 98.56 117 LEU A C 1
ATOM 880 O O . LEU A 1 117 ? -11.265 7.456 8.009 1.00 98.56 117 LEU A O 1
ATOM 884 N N . ASP A 1 118 ? -10.434 6.539 9.866 1.00 98.12 118 ASP A N 1
ATOM 885 C CA . ASP A 1 118 ? -11.091 7.477 10.784 1.00 98.12 118 ASP A CA 1
ATOM 886 C C . ASP A 1 118 ? -10.497 8.895 10.746 1.00 98.12 118 ASP A C 1
ATOM 888 O O . ASP A 1 118 ? -11.183 9.848 11.119 1.00 98.12 118 ASP A O 1
ATOM 892 N N . SER A 1 119 ? -9.291 9.048 10.193 1.00 97.50 119 SER A N 1
ATOM 893 C CA . SER A 1 119 ? -8.688 10.329 9.794 1.00 97.50 119 SER A CA 1
ATOM 894 C C . SER A 1 119 ? -9.422 11.022 8.636 1.00 97.50 119 SER A C 1
ATOM 896 O O . SER A 1 119 ? -9.295 12.234 8.459 1.00 97.50 119 SER A O 1
ATOM 898 N N . GLY A 1 120 ? -10.200 10.269 7.850 1.00 97.06 120 GLY A N 1
ATOM 899 C CA . GLY A 1 120 ? -10.824 10.716 6.604 1.00 97.06 120 GLY A CA 1
ATOM 900 C C . GLY A 1 120 ? -10.016 10.393 5.343 1.00 97.06 120 GLY A C 1
ATOM 901 O O . GLY A 1 120 ? -10.534 10.581 4.243 1.00 97.06 120 GLY A O 1
ATOM 902 N N . GLU A 1 121 ? -8.788 9.881 5.469 1.00 97.38 121 GLU A N 1
ATOM 903 C CA . GLU A 1 121 ? -8.015 9.372 4.333 1.00 97.38 121 GLU A CA 1
ATOM 904 C C . GLU A 1 121 ? -8.640 8.088 3.757 1.00 97.38 121 GLU A C 1
ATOM 906 O O . GLU A 1 121 ? -9.300 7.324 4.464 1.00 97.38 121 GLU A O 1
ATOM 911 N N . SER A 1 122 ? -8.446 7.841 2.459 1.00 97.75 122 SER A N 1
ATOM 912 C CA . SER A 1 122 ? -8.797 6.570 1.824 1.00 97.75 122 SER A CA 1
ATOM 913 C C . SER A 1 122 ? -7.637 6.007 1.010 1.00 97.75 122 SER A C 1
ATOM 915 O O . SER A 1 122 ? -6.950 6.743 0.307 1.00 97.75 122 SER A O 1
ATOM 917 N N . ILE A 1 123 ? -7.447 4.691 1.092 1.00 98.25 123 ILE A N 1
ATOM 918 C CA . ILE A 1 123 ? -6.411 3.942 0.373 1.00 98.25 123 ILE A CA 1
ATOM 919 C C . ILE A 1 123 ? -7.103 2.873 -0.465 1.00 98.25 123 ILE A C 1
ATOM 921 O O . ILE A 1 123 ? -7.936 2.130 0.053 1.00 98.25 123 ILE A O 1
ATOM 925 N N . GLU A 1 124 ? -6.755 2.767 -1.746 1.00 97.62 124 GLU A N 1
ATOM 926 C CA . GLU A 1 124 ? -7.323 1.755 -2.637 1.00 97.62 124 GLU A CA 1
ATOM 927 C C . GLU A 1 124 ? -6.256 0.762 -3.097 1.00 97.62 124 GLU A C 1
ATOM 929 O O . GLU A 1 124 ? -5.269 1.114 -3.748 1.00 97.62 124 GLU A O 1
ATOM 934 N N . ALA A 1 125 ? -6.468 -0.505 -2.756 1.00 96.06 125 ALA A N 1
ATOM 935 C CA . ALA A 1 125 ? -5.522 -1.580 -3.011 1.00 96.06 125 ALA A CA 1
ATOM 936 C C . ALA A 1 125 ? -6.209 -2.777 -3.662 1.00 96.06 125 ALA A C 1
ATOM 938 O O . ALA A 1 125 ? -7.409 -2.998 -3.519 1.00 96.06 125 ALA A O 1
ATOM 939 N N . THR A 1 126 ? -5.445 -3.614 -4.348 1.00 91.69 126 THR A N 1
ATOM 940 C CA . THR A 1 126 ? -5.915 -4.943 -4.758 1.00 91.69 126 THR A CA 1
ATOM 941 C C . THR A 1 126 ? -6.301 -5.794 -3.542 1.00 91.69 126 THR A C 1
ATOM 943 O O . THR A 1 126 ? -5.656 -5.704 -2.499 1.00 91.69 126 THR A O 1
ATOM 946 N N . ALA A 1 127 ? -7.282 -6.685 -3.697 1.00 83.69 127 ALA A N 1
ATOM 947 C CA . ALA A 1 127 ? -7.818 -7.549 -2.636 1.00 83.69 127 ALA A CA 1
ATOM 948 C C . ALA A 1 127 ? -6.770 -8.284 -1.785 1.00 83.69 127 ALA A C 1
ATOM 950 O O . ALA A 1 127 ? -6.923 -8.393 -0.570 1.00 83.69 127 ALA A O 1
ATOM 951 N N . GLU A 1 128 ? -5.690 -8.737 -2.413 1.00 80.19 128 GLU A N 1
ATOM 952 C CA . GLU A 1 128 ? -4.607 -9.472 -1.766 1.00 80.19 128 GLU A CA 1
ATOM 953 C C . GLU A 1 128 ? -3.445 -8.549 -1.365 1.00 80.19 128 GLU A C 1
ATOM 955 O O . GLU A 1 128 ? -2.309 -8.993 -1.323 1.00 80.19 128 GLU A O 1
ATOM 960 N N . HIS A 1 129 ? -3.645 -7.250 -1.124 1.00 89.00 129 HIS A N 1
ATOM 961 C CA . HIS A 1 129 ? -2.557 -6.408 -0.613 1.00 89.00 129 HIS A CA 1
ATOM 962 C C . HIS A 1 129 ? -2.440 -6.554 0.917 1.00 89.00 129 HIS A C 1
ATOM 964 O O . HIS A 1 129 ? -3.448 -6.358 1.595 1.00 89.00 129 HIS A O 1
ATOM 970 N N . PRO A 1 130 ? -1.274 -6.909 1.495 1.00 90.19 130 PRO A N 1
ATOM 971 C CA . PRO A 1 130 ? -1.134 -7.042 2.944 1.00 90.19 130 PRO A CA 1
ATOM 972 C C . PRO A 1 130 ? -1.029 -5.691 3.669 1.00 90.19 130 PRO A C 1
ATOM 974 O O . PRO A 1 130 ? -0.163 -4.876 3.359 1.00 90.19 130 PRO A O 1
ATOM 977 N N . PHE A 1 131 ? -1.843 -5.519 4.709 1.00 94.88 131 PHE A N 1
ATOM 978 C CA . PHE A 1 131 ? -1.809 -4.415 5.669 1.00 94.88 131 PHE A CA 1
ATOM 979 C C . PHE A 1 131 ? -1.447 -4.934 7.065 1.00 94.88 131 PHE A C 1
ATOM 981 O O . PHE A 1 131 ? -1.880 -6.022 7.462 1.00 94.88 131 PHE A O 1
ATOM 988 N N . TYR A 1 132 ? -0.669 -4.166 7.831 1.00 94.75 132 TYR A N 1
ATOM 989 C CA . TYR A 1 132 ? -0.280 -4.565 9.184 1.00 94.75 132 TYR A CA 1
ATOM 990 C C . TYR A 1 132 ? -1.300 -4.105 10.230 1.00 94.75 132 TYR A C 1
ATOM 992 O O . TYR A 1 132 ? -1.460 -2.909 10.491 1.00 94.75 132 TYR A O 1
ATOM 1000 N N . ILE A 1 133 ? -1.957 -5.060 10.890 1.00 94.19 133 ILE A N 1
ATOM 1001 C CA . ILE A 1 133 ? -2.824 -4.789 12.040 1.00 94.19 133 ILE A CA 1
ATOM 1002 C C . ILE A 1 133 ? -1.996 -4.917 13.318 1.00 94.19 133 ILE A C 1
ATOM 1004 O O . ILE A 1 133 ? -1.441 -5.985 13.611 1.00 94.19 133 ILE A O 1
ATOM 1008 N N . LYS A 1 134 ? -1.959 -3.857 14.132 1.00 86.81 134 LYS A N 1
ATOM 1009 C CA . LYS A 1 134 ? -1.176 -3.852 15.375 1.00 86.81 134 LYS A CA 1
ATOM 1010 C C . LYS A 1 134 ? -1.634 -4.978 16.310 1.00 86.81 134 LYS A C 1
ATOM 1012 O O . LYS A 1 134 ? -2.815 -5.101 16.629 1.00 86.81 134 LYS A O 1
ATOM 1017 N N . GLY A 1 135 ? -0.692 -5.823 16.729 1.00 83.00 135 GLY A N 1
ATOM 1018 C CA . GLY A 1 135 ? -0.953 -6.984 17.590 1.00 83.00 135 GLY A CA 1
ATOM 1019 C C . GLY A 1 135 ? -1.569 -8.206 16.890 1.00 83.00 135 GLY A C 1
ATOM 1020 O O . GLY A 1 135 ? -1.806 -9.210 17.556 1.00 83.00 135 GLY A O 1
ATOM 1021 N N . LYS A 1 136 ? -1.819 -8.152 15.573 1.00 86.19 136 LYS A N 1
ATOM 1022 C CA . LYS A 1 136 ? -2.291 -9.301 14.772 1.00 86.19 136 LYS A CA 1
ATOM 1023 C C . LYS A 1 136 ? -1.378 -9.653 13.597 1.00 86.19 136 LYS A C 1
ATOM 1025 O O . LYS A 1 136 ? -1.401 -10.800 13.164 1.00 86.19 136 LYS A O 1
ATOM 1030 N N . GLY A 1 137 ? -0.591 -8.702 13.098 1.00 88.56 137 GLY A N 1
ATOM 1031 C CA . GLY A 1 137 ? 0.318 -8.899 11.971 1.00 88.56 137 GLY A CA 1
ATOM 1032 C C . GLY A 1 137 ? -0.326 -8.625 10.609 1.00 88.56 137 GLY A C 1
ATOM 1033 O O . GLY A 1 137 ? -1.333 -7.918 10.505 1.00 88.56 137 GLY A O 1
ATOM 1034 N N . TRP A 1 138 ? 0.272 -9.189 9.560 1.00 87.00 138 TRP A N 1
ATOM 1035 C CA . TRP A 1 138 ? -0.116 -8.996 8.161 1.00 87.00 138 TRP A CA 1
ATOM 1036 C C . TRP A 1 138 ? -1.467 -9.638 7.823 1.00 87.00 138 TRP A C 1
ATOM 1038 O O . TRP A 1 138 ? -1.679 -10.827 8.056 1.00 87.00 138 TRP A O 1
ATOM 1048 N N . ASN A 1 139 ? -2.380 -8.854 7.251 1.00 86.44 139 ASN A N 1
ATOM 1049 C CA . ASN A 1 139 ? -3.708 -9.291 6.817 1.00 86.44 139 ASN A CA 1
ATOM 1050 C C . ASN A 1 139 ? -3.993 -8.773 5.397 1.00 86.44 139 ASN A C 1
ATOM 1052 O O . ASN A 1 139 ? -3.643 -7.631 5.109 1.00 86.44 139 ASN A O 1
ATOM 1056 N N . PRO A 1 140 ? -4.620 -9.563 4.504 1.00 85.94 140 PRO A N 1
ATOM 1057 C CA . PRO A 1 140 ? -4.993 -9.083 3.173 1.00 85.94 140 PRO A CA 1
ATOM 1058 C C . PRO A 1 140 ? -6.063 -7.989 3.258 1.00 85.94 140 PRO A C 1
ATOM 1060 O O . PRO A 1 140 ? -6.900 -8.010 4.163 1.00 85.94 140 PRO A O 1
ATOM 1063 N N . ALA A 1 141 ? -6.085 -7.090 2.273 1.00 90.00 141 ALA A N 1
ATOM 1064 C CA . ALA A 1 141 ? -7.054 -6.001 2.172 1.00 90.00 141 ALA A CA 1
ATOM 1065 C C . ALA A 1 141 ? -8.509 -6.504 2.216 1.00 90.00 141 ALA A C 1
ATOM 1067 O O . ALA A 1 141 ? -9.326 -5.962 2.954 1.00 90.00 141 ALA A O 1
ATOM 1068 N N . ASN A 1 142 ? -8.830 -7.594 1.508 1.00 85.31 142 ASN A N 1
ATOM 1069 C CA . ASN A 1 142 ? -10.169 -8.206 1.517 1.00 85.31 142 ASN A CA 1
ATOM 1070 C C . ASN A 1 142 ? -10.551 -8.884 2.850 1.00 85.31 142 ASN A C 1
ATOM 1072 O O . ASN A 1 142 ? -11.710 -9.251 3.045 1.00 85.31 142 ASN A O 1
ATOM 1076 N N . GLY A 1 143 ? -9.593 -9.063 3.763 1.00 84.38 143 GLY A N 1
ATOM 1077 C CA . GLY A 1 143 ? -9.802 -9.588 5.111 1.00 84.38 143 GLY A CA 1
ATOM 1078 C C . GLY A 1 143 ? -9.954 -8.501 6.177 1.00 84.38 143 GLY A C 1
ATOM 1079 O O . GLY A 1 143 ? -10.257 -8.827 7.333 1.00 84.38 143 GLY A O 1
ATOM 1080 N N . LEU A 1 144 ? -9.743 -7.233 5.812 1.00 93.50 144 LEU A N 1
ATOM 1081 C CA . LEU A 1 144 ? -9.872 -6.102 6.720 1.00 93.50 144 LEU A CA 1
ATOM 1082 C C . LEU A 1 144 ? -11.331 -5.855 7.105 1.00 93.50 144 LEU A C 1
ATOM 1084 O O . LEU A 1 144 ? -12.265 -6.117 6.348 1.00 93.50 144 LEU A O 1
ATOM 1088 N N . LYS A 1 145 ? -11.532 -5.364 8.328 1.00 94.19 145 LYS A N 1
ATOM 1089 C CA . LYS A 1 145 ? -12.854 -5.107 8.906 1.00 94.19 145 LYS A CA 1
ATOM 1090 C C . LYS A 1 145 ? -12.874 -3.761 9.610 1.00 94.19 145 LYS A C 1
ATOM 1092 O O . LYS A 1 145 ? -11.901 -3.388 10.265 1.00 94.19 145 LYS A O 1
ATOM 1097 N N . VAL A 1 146 ? -14.023 -3.092 9.544 1.00 97.94 146 VAL A N 1
ATOM 1098 C CA . VAL A 1 146 ? -14.298 -1.867 10.306 1.00 97.94 146 VAL A CA 1
ATOM 1099 C C . VAL A 1 146 ? -13.976 -2.073 11.791 1.00 97.94 146 VAL A C 1
ATOM 1101 O O . VAL A 1 146 ? -14.263 -3.127 12.366 1.00 97.94 146 VAL A O 1
ATOM 1104 N N . GLY A 1 147 ? -13.342 -1.072 12.400 1.00 97.25 147 GLY A N 1
ATOM 1105 C CA . GLY A 1 147 ? -12.896 -1.080 13.793 1.00 97.25 147 GLY A CA 1
ATOM 1106 C C . GLY A 1 147 ? -11.523 -1.720 14.032 1.00 97.25 147 GLY A C 1
ATOM 1107 O O . GLY A 1 147 ? -11.031 -1.688 15.159 1.00 97.25 147 GLY A O 1
ATOM 1108 N N . GLN A 1 148 ? -10.879 -2.305 13.016 1.00 97.50 148 GLN A N 1
ATOM 1109 C CA . GLN A 1 148 ? -9.490 -2.761 13.134 1.00 97.50 148 GLN A CA 1
ATOM 1110 C C . GLN A 1 148 ? -8.511 -1.580 13.085 1.00 97.50 148 GLN A C 1
ATOM 1112 O O . GLN A 1 148 ? -8.763 -0.588 12.409 1.00 97.50 148 GLN A O 1
ATOM 1117 N N . ALA A 1 149 ? -7.390 -1.712 13.801 1.00 97.69 149 ALA A N 1
ATOM 1118 C CA . ALA A 1 149 ? -6.374 -0.672 13.939 1.00 97.69 149 ALA A CA 1
ATOM 1119 C C . ALA A 1 149 ? -5.120 -1.009 13.114 1.00 97.69 149 ALA A C 1
ATOM 1121 O O . ALA A 1 149 ? -4.403 -1.969 13.424 1.00 97.69 149 ALA A O 1
ATOM 1122 N N . LEU A 1 150 ? -4.860 -0.223 12.071 1.00 98.19 150 LEU A N 1
ATOM 1123 C CA . LEU A 1 150 ? -3.678 -0.340 11.219 1.00 98.19 150 LEU A CA 1
ATOM 1124 C C . LEU A 1 150 ? -2.502 0.409 11.840 1.00 98.19 150 LEU A C 1
ATOM 1126 O O . LEU A 1 150 ? -2.691 1.459 12.453 1.00 98.19 150 LEU A O 1
ATOM 1130 N N . GLN A 1 151 ? -1.292 -0.131 11.707 1.00 97.25 151 GLN A N 1
ATOM 1131 C CA . GLN A 1 151 ? -0.087 0.510 12.234 1.00 97.25 151 GLN A CA 1
ATOM 1132 C C . GLN A 1 151 ? 0.391 1.646 11.324 1.00 97.25 151 GLN A C 1
ATOM 1134 O O . GLN A 1 151 ? 0.480 1.471 10.110 1.00 97.25 151 GLN A O 1
ATOM 1139 N N . LEU A 1 152 ? 0.746 2.781 11.935 1.00 97.31 152 LEU A N 1
ATOM 1140 C CA . LEU A 1 152 ? 1.319 3.938 11.248 1.00 97.31 152 LEU A CA 1
ATOM 1141 C C . LEU A 1 152 ? 2.848 4.004 11.373 1.00 97.31 152 LEU A C 1
ATOM 1143 O O . LEU A 1 152 ? 3.451 3.377 12.251 1.00 97.31 152 LEU A O 1
ATOM 1147 N N . HIS A 1 153 ? 3.474 4.830 10.535 1.00 94.50 153 HIS A N 1
ATOM 1148 C CA . HIS A 1 153 ? 4.926 5.040 10.474 1.00 94.50 153 HIS A CA 1
ATOM 1149 C C . HIS A 1 153 ? 5.564 5.545 11.777 1.00 94.50 153 HIS A C 1
ATOM 1151 O O . HIS A 1 153 ? 6.746 5.315 12.018 1.00 94.50 153 HIS A O 1
ATOM 1157 N N . ASN A 1 154 ? 4.793 6.209 12.637 1.00 92.88 154 ASN A N 1
ATOM 1158 C CA . ASN A 1 154 ? 5.230 6.703 13.948 1.00 92.88 154 ASN A CA 1
ATOM 1159 C C . ASN A 1 154 ? 4.963 5.700 15.097 1.00 92.88 154 ASN A C 1
ATOM 1161 O O . ASN A 1 154 ? 5.155 6.033 16.266 1.00 92.88 154 ASN A O 1
ATOM 1165 N N . GLY A 1 155 ? 4.488 4.487 14.785 1.00 91.31 155 GLY A N 1
ATOM 1166 C CA . GLY A 1 155 ? 4.164 3.435 15.753 1.00 91.31 155 GLY A CA 1
ATOM 1167 C C . GLY A 1 155 ? 2.790 3.559 16.425 1.00 91.31 155 GLY A C 1
ATOM 1168 O O . GLY A 1 155 ? 2.399 2.657 17.184 1.00 91.31 155 GLY A O 1
ATOM 1169 N N . THR A 1 156 ? 2.032 4.628 16.158 1.00 95.62 156 THR A N 1
ATOM 1170 C CA . THR A 1 156 ? 0.620 4.734 16.559 1.00 95.62 156 THR A CA 1
ATOM 1171 C C . THR A 1 156 ? -0.269 3.929 15.603 1.00 95.62 156 THR A C 1
ATOM 1173 O O . THR A 1 156 ? 0.211 3.061 14.865 1.00 95.62 156 THR A O 1
ATOM 1176 N N . THR A 1 157 ? -1.583 4.132 15.679 1.00 97.88 157 THR A N 1
ATOM 1177 C CA . THR A 1 157 ? -2.554 3.412 14.860 1.00 97.88 157 THR A CA 1
ATOM 1178 C C . THR A 1 157 ? -3.644 4.324 14.336 1.00 97.88 157 THR A C 1
ATOM 1180 O O . THR A 1 157 ? -4.012 5.281 15.013 1.00 97.88 157 THR A O 1
ATOM 1183 N N . VAL A 1 158 ? -4.213 3.938 13.199 1.00 98.25 158 VAL A N 1
ATOM 1184 C CA . VAL A 1 158 ? -5.414 4.523 12.593 1.00 98.25 158 VAL A CA 1
ATOM 1185 C C . VAL A 1 158 ? -6.506 3.456 12.499 1.00 98.25 158 VAL A C 1
ATOM 1187 O O . VAL A 1 158 ? -6.188 2.269 12.357 1.00 98.25 158 VAL A O 1
ATOM 1190 N N . VAL A 1 159 ? -7.77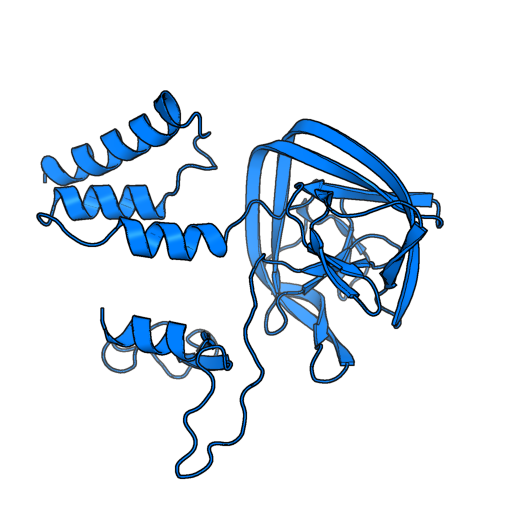8 3.830 12.624 1.00 98.38 159 VAL A N 1
ATOM 1191 C CA . VAL A 1 159 ? -8.890 2.867 12.643 1.00 98.38 159 VAL A CA 1
ATOM 1192 C C . VAL A 1 159 ? -9.577 2.813 11.286 1.00 98.38 159 VAL A C 1
ATOM 1194 O O . VAL A 1 159 ? -9.871 3.834 10.672 1.00 98.38 159 VAL A O 1
ATOM 1197 N N . ILE A 1 160 ? -9.887 1.601 10.831 1.00 98.50 160 ILE A N 1
ATOM 1198 C CA . ILE A 1 160 ? -10.690 1.392 9.627 1.00 98.50 160 ILE A CA 1
ATOM 1199 C C . ILE A 1 160 ? -12.134 1.798 9.916 1.00 98.50 160 ILE A C 1
ATOM 1201 O O . ILE A 1 160 ? -12.796 1.197 10.769 1.00 98.50 160 ILE A O 1
ATOM 1205 N N . LYS A 1 161 ? -12.627 2.792 9.182 1.00 98.56 161 LYS A N 1
ATOM 1206 C CA . LYS A 1 161 ? -13.985 3.325 9.290 1.00 98.56 161 LYS A CA 1
ATOM 1207 C C . LYS A 1 161 ? -14.938 2.681 8.286 1.00 98.56 161 LYS A C 1
ATOM 1209 O O . LYS A 1 161 ? -16.075 2.386 8.645 1.00 98.56 161 LYS A O 1
ATOM 1214 N N . GLU A 1 162 ? -14.471 2.431 7.068 1.00 98.44 162 GLU A N 1
ATOM 1215 C CA . GLU A 1 162 ? -15.270 1.855 5.983 1.00 98.44 162 GLU A CA 1
ATOM 1216 C C . GLU A 1 162 ? -14.393 0.987 5.076 1.00 98.44 162 GLU A C 1
ATOM 1218 O O . GLU A 1 162 ? -13.183 1.204 4.967 1.00 98.44 162 GLU A O 1
ATOM 1223 N N . VAL A 1 163 ? -15.004 -0.038 4.481 1.00 97.44 163 VAL A N 1
ATOM 1224 C CA . VAL A 1 163 ? -14.357 -0.936 3.522 1.00 97.44 163 VAL A CA 1
ATOM 1225 C C . VAL A 1 163 ? -15.338 -1.204 2.392 1.00 97.44 163 VAL A C 1
ATOM 1227 O O . VAL A 1 163 ? -16.355 -1.866 2.607 1.00 97.44 163 VAL A O 1
ATOM 1230 N N . ASP A 1 164 ? -14.995 -0.751 1.193 1.00 96.75 164 ASP A N 1
ATOM 1231 C CA . ASP A 1 164 ? -15.766 -0.981 -0.024 1.00 96.75 164 ASP A CA 1
ATOM 1232 C C . ASP A 1 164 ? -15.013 -1.883 -0.991 1.00 96.75 164 ASP A C 1
ATOM 1234 O O . ASP A 1 164 ? -13.784 -1.929 -1.027 1.00 96.75 164 ASP A O 1
ATOM 1238 N N . THR A 1 165 ? -15.763 -2.624 -1.801 1.00 91.94 165 THR A N 1
ATOM 1239 C CA . THR A 1 165 ? -15.206 -3.532 -2.805 1.00 91.94 165 THR A CA 1
ATOM 1240 C C . THR A 1 165 ? -15.748 -3.190 -4.179 1.00 91.94 165 THR A C 1
ATOM 1242 O O . THR A 1 165 ? -16.959 -3.102 -4.377 1.00 91.94 165 THR A O 1
ATOM 1245 N N . SER A 1 166 ? -14.857 -3.084 -5.160 1.00 85.38 166 SER A N 1
ATOM 1246 C CA . SER A 1 166 ? -15.231 -2.943 -6.565 1.00 85.38 166 SER A CA 1
ATOM 1247 C C . SER A 1 166 ? -14.425 -3.889 -7.450 1.00 85.38 166 SER A C 1
ATOM 1249 O O . SER A 1 166 ? -13.358 -4.369 -7.073 1.00 85.38 166 SER A O 1
ATOM 1251 N N . VAL A 1 167 ? -14.950 -4.194 -8.637 1.00 88.44 167 VAL A N 1
ATOM 1252 C CA . VAL A 1 167 ? -14.230 -4.972 -9.651 1.00 88.44 167 VAL A CA 1
ATOM 1253 C C . VAL A 1 167 ? -14.240 -4.194 -10.954 1.00 88.44 167 VAL A C 1
ATOM 1255 O O . VAL A 1 167 ? -15.286 -4.078 -11.597 1.00 88.44 167 VAL A O 1
ATOM 1258 N N . ARG A 1 168 ? -13.082 -3.681 -11.369 1.00 87.75 168 ARG A N 1
ATOM 1259 C CA . ARG A 1 168 ? -12.956 -2.857 -12.580 1.00 87.75 168 ARG A CA 1
ATOM 1260 C C . ARG A 1 168 ? -11.606 -3.039 -13.259 1.00 87.75 168 ARG A C 1
ATOM 1262 O O . ARG A 1 168 ? -10.667 -3.536 -12.642 1.00 87.75 168 ARG A O 1
ATOM 1269 N N . LEU A 1 169 ? -11.552 -2.680 -14.543 1.00 84.38 169 LEU A N 1
ATOM 1270 C CA . LEU A 1 169 ? -10.288 -2.506 -15.256 1.00 84.38 169 LEU A CA 1
ATOM 1271 C C . LEU A 1 169 ? -9.552 -1.340 -14.595 1.00 84.38 169 LEU A C 1
ATOM 1273 O O . LEU A 1 169 ? -10.118 -0.256 -14.505 1.00 84.38 169 LEU A O 1
ATOM 1277 N N . GLU A 1 170 ? -8.350 -1.590 -14.100 1.00 91.31 170 GLU A N 1
ATOM 1278 C CA . GLU A 1 170 ? -7.563 -0.602 -13.374 1.00 91.31 170 GLU A CA 1
ATOM 1279 C C . GLU A 1 170 ? -6.083 -0.794 -13.671 1.00 91.31 170 GLU A C 1
ATOM 1281 O O . GLU A 1 170 ? -5.619 -1.934 -13.816 1.00 91.31 170 GLU A O 1
ATOM 1286 N N . LYS A 1 171 ? -5.347 0.316 -13.726 1.00 89.88 171 LYS A N 1
ATOM 1287 C CA . LYS A 1 171 ? -3.891 0.294 -13.778 1.00 89.88 171 LYS A CA 1
ATOM 1288 C C . LYS A 1 171 ? -3.341 0.434 -12.365 1.00 89.88 171 LYS A C 1
ATOM 1290 O O . LYS A 1 171 ? -3.575 1.427 -11.683 1.00 89.88 171 LYS A O 1
ATOM 1295 N N . VAL A 1 172 ? -2.579 -0.564 -11.941 1.00 92.00 172 VAL A N 1
ATOM 1296 C CA . VAL A 1 172 ? -2.059 -0.676 -10.580 1.00 92.00 172 VAL A CA 1
ATOM 1297 C C . VAL A 1 172 ? -0.536 -0.679 -10.560 1.00 92.00 172 VAL A C 1
ATOM 1299 O O . VAL A 1 172 ? 0.117 -1.052 -11.540 1.00 92.00 172 VAL A O 1
ATOM 1302 N N . TYR A 1 173 ? 0.018 -0.270 -9.424 1.00 88.75 173 TYR A N 1
ATOM 1303 C CA . TYR A 1 173 ? 1.444 -0.063 -9.213 1.00 88.75 173 TYR A CA 1
ATOM 1304 C C . TYR A 1 173 ? 1.901 -0.732 -7.916 1.00 88.75 173 TYR A C 1
ATOM 1306 O O . TYR A 1 173 ? 1.174 -0.785 -6.924 1.00 88.75 173 TYR A O 1
ATOM 1314 N N . ASN A 1 174 ? 3.123 -1.245 -7.933 1.00 87.50 174 ASN A N 1
ATOM 1315 C CA . ASN A 1 174 ? 3.853 -1.727 -6.769 1.00 87.50 174 ASN A CA 1
ATOM 1316 C C . ASN A 1 174 ? 5.355 -1.517 -7.030 1.00 87.50 174 ASN A C 1
ATOM 1318 O O . ASN A 1 174 ? 5.779 -1.213 -8.145 1.00 87.50 174 ASN A O 1
ATOM 1322 N N . PHE A 1 175 ? 6.193 -1.688 -6.025 1.00 79.81 175 PHE A N 1
ATOM 1323 C CA . PHE A 1 175 ? 7.640 -1.667 -6.169 1.00 79.81 175 PHE A CA 1
ATOM 1324 C C . PHE A 1 175 ? 8.283 -2.623 -5.168 1.00 79.81 175 PHE A C 1
ATOM 1326 O O . PHE A 1 175 ? 7.622 -3.185 -4.305 1.00 79.81 175 PHE A O 1
ATOM 1333 N N . THR A 1 176 ? 9.585 -2.859 -5.287 1.00 73.06 176 THR A N 1
ATOM 1334 C CA . THR A 1 176 ? 10.349 -3.643 -4.310 1.00 73.06 176 THR A CA 1
ATOM 1335 C C . THR A 1 176 ? 11.276 -2.727 -3.531 1.00 73.06 176 THR A C 1
ATOM 1337 O O . THR A 1 176 ? 12.128 -2.067 -4.125 1.00 73.06 176 THR A O 1
ATOM 1340 N N . VAL A 1 177 ? 11.149 -2.725 -2.206 1.00 72.12 177 VAL A N 1
ATOM 1341 C CA . VAL A 1 177 ? 12.076 -2.040 -1.295 1.00 72.12 177 VAL A CA 1
ATOM 1342 C C . VAL A 1 177 ? 13.231 -2.962 -0.933 1.00 72.12 177 VAL A C 1
ATOM 1344 O O . VAL A 1 177 ? 13.037 -4.163 -0.717 1.00 72.12 177 VAL A O 1
ATOM 1347 N N . ALA A 1 178 ? 14.439 -2.411 -0.845 1.00 67.19 178 ALA A N 1
ATOM 1348 C CA . ALA A 1 178 ? 15.580 -3.149 -0.325 1.00 67.19 178 ALA A CA 1
ATOM 1349 C C . ALA A 1 178 ? 15.330 -3.647 1.118 1.00 67.19 178 ALA A C 1
ATOM 1351 O O . ALA A 1 178 ? 14.708 -2.969 1.926 1.00 67.19 178 ALA A O 1
ATOM 1352 N N . ASN A 1 179 ? 15.870 -4.823 1.448 1.00 62.81 179 ASN A N 1
ATOM 1353 C CA . ASN A 1 179 ? 15.987 -5.436 2.784 1.00 62.81 179 ASN A CA 1
ATOM 1354 C C . ASN A 1 179 ? 14.717 -5.743 3.612 1.00 62.81 179 ASN A C 1
ATOM 1356 O O . ASN A 1 179 ? 14.769 -6.712 4.362 1.00 62.81 179 ASN A O 1
ATOM 1360 N N . THR A 1 180 ? 13.645 -4.948 3.565 1.00 66.00 180 THR A N 1
ATOM 1361 C CA . THR A 1 180 ? 12.474 -5.096 4.467 1.00 66.00 180 THR A CA 1
ATOM 1362 C C . THR A 1 180 ? 11.185 -5.474 3.753 1.00 66.00 180 THR A C 1
ATOM 1364 O O . THR A 1 180 ? 10.284 -5.984 4.402 1.00 66.00 180 THR A O 1
ATOM 1367 N N . HIS A 1 181 ? 11.101 -5.254 2.435 1.00 77.69 181 HIS A N 1
ATOM 1368 C CA . HIS A 1 181 ? 9.941 -5.630 1.613 1.00 77.69 181 HIS A CA 1
ATOM 1369 C C . HIS A 1 181 ? 8.588 -5.089 2.119 1.00 77.69 181 HIS A C 1
ATOM 1371 O O . HIS A 1 181 ? 7.546 -5.680 1.852 1.00 77.69 181 HIS A O 1
A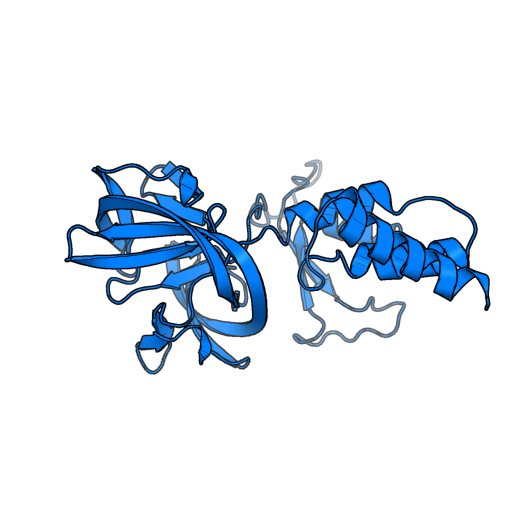TOM 1377 N N . ASN A 1 182 ? 8.623 -3.957 2.819 1.00 88.00 182 ASN A N 1
ATOM 1378 C CA . ASN A 1 182 ? 7.467 -3.206 3.285 1.00 88.00 182 ASN A CA 1
ATOM 1379 C C . ASN A 1 182 ? 7.723 -1.707 3.102 1.00 88.00 182 ASN A C 1
ATOM 1381 O O . ASN A 1 182 ? 8.877 -1.265 2.984 1.00 88.00 182 ASN A O 1
ATOM 1385 N N . ASP A 1 183 ? 6.643 -0.944 3.099 1.00 94.25 183 ASP A N 1
ATOM 1386 C CA . ASP A 1 183 ? 6.648 0.502 2.953 1.00 94.25 183 ASP A CA 1
ATOM 1387 C C . ASP A 1 183 ? 5.450 1.138 3.670 1.00 94.25 183 ASP A C 1
ATOM 1389 O O . ASP A 1 183 ? 4.661 0.464 4.340 1.00 94.25 183 ASP A O 1
ATOM 1393 N N . PHE A 1 184 ? 5.361 2.464 3.582 1.00 97.31 184 PHE A N 1
ATOM 1394 C CA . PHE A 1 184 ? 4.294 3.246 4.194 1.00 97.31 184 PHE A CA 1
ATOM 1395 C C . PHE A 1 184 ? 3.537 4.042 3.138 1.00 97.31 184 PHE A C 1
ATOM 1397 O O . PHE A 1 184 ? 4.131 4.874 2.440 1.00 97.31 184 PHE A O 1
ATOM 1404 N N . VAL A 1 185 ? 2.224 3.817 3.076 1.00 97.88 185 VAL A N 1
ATOM 1405 C CA . VAL A 1 185 ? 1.322 4.433 2.095 1.00 97.88 185 VAL A CA 1
ATOM 1406 C C . VAL A 1 185 ? 0.287 5.348 2.746 1.00 97.88 185 VAL A C 1
ATOM 1408 O O . VAL A 1 185 ? -0.047 5.194 3.919 1.00 97.88 185 VAL A O 1
ATOM 1411 N N . GLY A 1 186 ? -0.228 6.301 1.976 1.00 97.81 186 GLY A N 1
ATOM 1412 C CA . GLY A 1 186 ? -1.132 7.341 2.459 1.00 97.81 186 GLY A CA 1
ATOM 1413 C C . GLY A 1 186 ? -0.420 8.453 3.238 1.00 97.81 186 GLY A C 1
ATOM 1414 O O . GLY A 1 186 ? 0.723 8.312 3.683 1.00 97.81 186 GLY A O 1
ATOM 1415 N N . GLY A 1 187 ? -1.097 9.583 3.404 1.00 97.19 187 GLY A N 1
ATOM 1416 C CA . GLY A 1 187 ? -0.692 10.699 4.247 1.00 97.19 187 GLY A CA 1
ATOM 1417 C C . GLY A 1 187 ? -0.523 10.298 5.711 1.00 97.19 187 GLY A C 1
ATOM 1418 O O . GLY A 1 187 ? 0.448 10.730 6.332 1.00 97.19 187 GLY A O 1
ATOM 1419 N N . ASP A 1 188 ? -1.370 9.404 6.227 1.00 97.25 188 ASP A N 1
ATOM 1420 C CA . ASP A 1 188 ? -1.238 8.853 7.581 1.00 97.25 188 ASP A CA 1
ATOM 1421 C C . ASP A 1 188 ? -0.018 7.927 7.722 1.00 97.25 188 ASP A C 1
ATOM 1423 O O . ASP A 1 188 ? 0.477 7.707 8.829 1.00 97.25 188 ASP A O 1
ATOM 1427 N N . GLY A 1 189 ? 0.491 7.387 6.607 1.00 97.50 189 GLY A N 1
ATOM 1428 C CA . GLY A 1 189 ? 1.638 6.483 6.563 1.00 97.50 189 GLY A CA 1
ATOM 1429 C C . GLY A 1 189 ? 1.326 5.117 7.160 1.00 97.50 189 GLY A C 1
ATOM 1430 O O . GLY A 1 189 ? 1.921 4.724 8.161 1.00 97.50 189 GLY A O 1
ATOM 1431 N N . VAL A 1 190 ? 0.396 4.399 6.539 1.00 98.19 190 VAL A N 1
ATOM 1432 C CA . VAL A 1 190 ? -0.042 3.046 6.894 1.00 98.19 190 VAL A CA 1
ATOM 1433 C C . VAL A 1 190 ? 0.986 2.006 6.451 1.00 98.19 190 VAL A C 1
ATOM 1435 O O . VAL A 1 190 ? 1.409 2.004 5.297 1.00 98.19 190 VAL A O 1
ATOM 1438 N N . LEU A 1 191 ? 1.364 1.100 7.357 1.00 97.19 191 LEU A N 1
ATOM 1439 C CA . LEU A 1 191 ? 2.325 0.025 7.094 1.00 97.19 191 LEU A CA 1
ATOM 1440 C C . LEU A 1 191 ? 1.722 -1.082 6.213 1.00 97.19 191 LEU A C 1
ATOM 1442 O O . LEU A 1 191 ? 0.770 -1.766 6.612 1.00 97.19 191 LEU A O 1
ATOM 1446 N N . VAL A 1 192 ? 2.332 -1.298 5.049 1.00 94.94 192 VAL A N 1
ATOM 1447 C CA . VAL A 1 192 ? 1.923 -2.285 4.036 1.00 94.94 192 VAL A CA 1
ATOM 1448 C C . VAL A 1 192 ? 3.117 -3.120 3.570 1.00 94.94 192 VAL A C 1
ATOM 1450 O O . VAL A 1 192 ? 4.264 -2.744 3.799 1.00 94.94 192 VAL A O 1
ATOM 1453 N N . HIS A 1 193 ? 2.864 -4.286 2.969 1.00 85.94 193 HIS A N 1
ATOM 1454 C CA . HIS A 1 193 ? 3.925 -5.205 2.541 1.00 85.94 193 HIS A CA 1
ATOM 1455 C C . HIS A 1 193 ? 3.926 -5.441 1.023 1.00 85.94 193 HIS A C 1
ATOM 1457 O O . HIS A 1 193 ? 2.908 -5.767 0.411 1.00 85.94 193 HIS A O 1
ATOM 1463 N N . ASN A 1 194 ? 5.111 -5.395 0.415 1.00 69.69 194 ASN A N 1
ATOM 1464 C CA . ASN A 1 194 ? 5.309 -5.430 -1.036 1.00 69.69 194 ASN A CA 1
ATOM 1465 C C . ASN A 1 194 ? 5.154 -6.833 -1.654 1.00 69.69 194 ASN A C 1
ATOM 1467 O O . ASN A 1 194 ? 5.184 -6.953 -2.878 1.00 69.69 194 ASN A O 1
ATOM 1471 N N . ALA A 1 195 ? 4.942 -7.890 -0.860 1.00 61.25 195 ALA A N 1
ATOM 1472 C CA . ALA A 1 195 ? 4.648 -9.260 -1.326 1.00 61.25 195 ALA A CA 1
ATOM 1473 C C . ALA A 1 195 ? 3.745 -10.060 -0.364 1.00 61.25 195 ALA A C 1
ATOM 1475 O O . ALA A 1 195 ? 3.895 -9.971 0.850 1.00 61.25 195 ALA A O 1
ATOM 1476 N N . PHE A 1 196 ? 2.873 -10.940 -0.860 1.00 39.31 196 PHE A N 1
ATOM 1477 C CA . PHE A 1 196 ? 2.362 -12.017 -0.002 1.00 39.31 196 PHE A CA 1
ATOM 1478 C C . PHE A 1 196 ? 3.444 -13.091 0.157 1.00 39.31 196 PHE A C 1
ATOM 1480 O O . PHE A 1 196 ? 3.944 -13.633 -0.826 1.00 39.31 196 PHE A O 1
ATOM 1487 N N . GLY A 1 197 ? 3.779 -13.446 1.397 1.00 39.25 197 GLY A N 1
ATOM 1488 C CA . GLY A 1 197 ? 4.524 -14.675 1.675 1.00 39.25 197 GLY A CA 1
ATOM 1489 C C . GLY A 1 197 ? 6.008 -14.526 1.978 1.00 39.25 197 GLY A C 1
ATOM 1490 O O . GLY A 1 197 ? 6.774 -15.437 1.644 1.00 39.25 197 GLY A O 1
ATOM 1491 N N . ASP A 1 198 ? 6.403 -13.469 2.686 1.00 42.25 198 ASP A N 1
ATOM 1492 C CA . ASP A 1 198 ? 7.641 -13.537 3.446 1.00 42.25 198 ASP A CA 1
ATOM 1493 C C . ASP A 1 198 ? 7.432 -14.245 4.800 1.00 42.25 198 ASP A C 1
ATOM 1495 O O . ASP A 1 198 ? 7.445 -13.640 5.863 1.00 42.25 198 ASP A O 1
ATOM 1499 N N . ASP A 1 199 ? 7.244 -15.570 4.766 1.00 41.88 199 ASP A N 1
ATOM 1500 C CA . ASP A 1 199 ? 7.350 -16.414 5.968 1.00 41.88 199 ASP A CA 1
ATOM 1501 C C . ASP A 1 199 ? 8.830 -16.571 6.413 1.00 41.88 199 ASP A C 1
ATOM 1503 O O . ASP A 1 199 ? 9.159 -17.571 7.069 1.00 41.88 199 ASP A O 1
ATOM 1507 N N . ARG A 1 200 ? 9.769 -15.709 5.976 1.00 51.03 200 ARG A N 1
ATOM 1508 C CA . ARG A 1 200 ? 11.197 -15.881 6.263 1.00 51.03 200 ARG A CA 1
ATOM 1509 C C . ARG A 1 200 ? 11.506 -15.427 7.684 1.00 51.03 200 ARG A C 1
ATOM 1511 O O . ARG A 1 200 ? 11.185 -14.326 8.112 1.00 51.03 200 ARG A O 1
ATOM 1518 N N . LEU A 1 201 ? 12.164 -16.315 8.421 1.00 44.97 201 LEU A N 1
ATOM 1519 C CA . LEU A 1 201 ? 12.611 -16.048 9.782 1.00 44.97 201 LEU A CA 1
ATOM 1520 C C . LEU A 1 201 ? 13.995 -15.382 9.749 1.00 44.97 201 LEU A C 1
ATOM 1522 O O . LEU A 1 201 ? 14.792 -15.686 8.857 1.00 44.97 201 LEU A O 1
ATOM 1526 N N . PRO A 1 202 ? 14.323 -14.501 10.705 1.00 49.44 202 PRO A N 1
ATOM 1527 C CA . PRO A 1 202 ? 15.648 -13.895 10.784 1.00 49.44 202 PRO A CA 1
ATOM 1528 C C . PRO A 1 202 ? 16.745 -14.955 10.971 1.00 49.44 202 PRO A C 1
ATOM 1530 O O . PRO A 1 202 ? 16.534 -15.962 11.648 1.00 49.44 202 PRO A O 1
ATOM 1533 N N . ALA A 1 203 ? 17.926 -14.696 10.396 1.00 54.16 203 ALA A N 1
ATOM 1534 C CA . ALA A 1 203 ? 19.096 -15.557 10.534 1.00 54.16 203 ALA A CA 1
ATOM 1535 C C . ALA A 1 203 ? 19.504 -15.713 12.005 1.00 54.16 203 ALA A C 1
ATOM 1537 O O . ALA A 1 203 ? 19.719 -14.720 12.704 1.00 54.16 203 ALA A O 1
ATOM 1538 N N . GLN A 1 204 ? 19.652 -16.948 12.471 1.00 62.03 204 GLN A N 1
ATOM 1539 C CA . GLN A 1 204 ? 20.190 -17.278 13.779 1.00 62.03 204 GLN A CA 1
ATOM 1540 C C . GLN A 1 204 ? 21.648 -17.720 13.657 1.00 62.03 204 GLN A C 1
ATOM 1542 O O . GLN A 1 204 ? 22.097 -18.309 12.672 1.00 62.03 204 GLN A O 1
ATOM 1547 N N . LYS A 1 205 ? 22.437 -17.447 14.699 1.00 67.94 205 LYS A 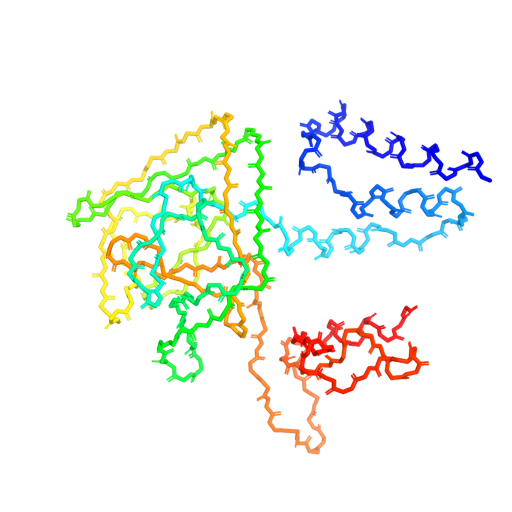N 1
ATOM 1548 C CA . LYS A 1 205 ? 23.828 -17.897 14.737 1.00 67.94 205 LYS A CA 1
ATOM 1549 C C . LYS A 1 205 ? 23.862 -19.425 14.685 1.00 67.94 205 LYS A C 1
ATOM 1551 O O . LYS A 1 205 ? 23.252 -20.085 15.520 1.00 67.94 205 LYS A O 1
ATOM 1556 N N . SER A 1 206 ? 24.613 -19.975 13.731 1.00 71.38 206 SER A N 1
ATOM 1557 C CA . SER A 1 206 ? 24.768 -21.424 13.586 1.00 71.38 206 SER A CA 1
ATOM 1558 C C . SER A 1 206 ? 25.261 -22.069 14.886 1.00 71.38 206 SER A C 1
ATOM 1560 O O . SER A 1 206 ? 26.281 -21.651 15.442 1.00 71.38 206 SER A O 1
ATOM 1562 N N . GLN A 1 207 ? 24.547 -23.095 15.352 1.00 77.38 207 GLN A N 1
ATOM 1563 C CA . GLN A 1 207 ? 24.909 -23.900 16.518 1.00 77.38 207 GLN A CA 1
ATOM 1564 C C . GLN A 1 207 ? 25.218 -25.336 16.083 1.00 77.38 207 GLN A C 1
ATOM 1566 O O . GLN A 1 207 ? 24.512 -25.927 15.264 1.00 77.38 207 GLN A O 1
ATOM 1571 N N . LYS A 1 208 ? 26.295 -25.916 16.626 1.00 71.38 208 LYS A N 1
ATOM 1572 C CA . LYS A 1 208 ? 26.726 -27.278 16.283 1.00 71.38 208 LYS A CA 1
ATOM 1573 C C . LYS A 1 208 ? 25.644 -28.285 16.693 1.00 71.38 208 LYS A C 1
ATOM 1575 O O . LYS A 1 208 ? 25.263 -28.329 17.854 1.00 71.38 208 LYS A O 1
ATOM 1580 N N . GLY A 1 209 ? 25.181 -29.099 15.743 1.00 76.06 209 GLY A N 1
ATOM 1581 C CA . GLY A 1 209 ? 24.139 -30.110 15.972 1.00 76.06 209 GLY A CA 1
ATOM 1582 C C . GLY A 1 209 ? 22.699 -29.603 15.832 1.00 76.06 209 GLY A C 1
ATOM 1583 O O . GLY A 1 209 ? 21.779 -30.412 15.898 1.00 76.06 209 GLY A O 1
ATOM 1584 N N . VAL A 1 210 ? 22.488 -28.305 15.585 1.00 74.12 210 VAL A N 1
ATOM 1585 C CA . VAL A 1 210 ? 21.154 -27.734 15.358 1.00 74.12 210 VAL A CA 1
ATOM 1586 C C . VAL A 1 210 ? 20.895 -27.607 13.860 1.00 74.12 210 VAL A C 1
ATOM 1588 O O . VAL A 1 210 ? 21.675 -27.005 13.117 1.00 74.12 210 VAL A O 1
ATOM 1591 N N . THR A 1 211 ? 19.781 -28.176 13.401 1.00 72.81 211 THR A N 1
ATOM 1592 C CA . THR A 1 211 ? 19.323 -27.989 12.022 1.00 72.81 211 THR A CA 1
ATOM 1593 C C . THR A 1 211 ? 18.604 -26.649 11.933 1.00 72.81 211 THR A C 1
ATOM 1595 O O . THR A 1 211 ? 17.545 -26.482 12.518 1.00 72.81 211 THR A O 1
ATOM 1598 N N . GLN A 1 212 ? 19.205 -25.698 11.218 1.00 65.69 212 GLN A N 1
ATOM 1599 C CA . GLN A 1 212 ? 18.636 -24.365 10.989 1.00 65.69 212 GLN A CA 1
ATOM 1600 C C . GLN A 1 212 ? 17.273 -24.420 10.290 1.00 65.69 212 GLN A C 1
ATOM 1602 O O . GLN A 1 212 ? 17.048 -25.274 9.420 1.00 65.69 212 GLN A O 1
ATOM 1607 N N . GLU A 1 213 ? 16.411 -23.465 10.639 1.00 67.75 213 GLU A N 1
ATOM 1608 C CA . GLU A 1 213 ? 15.033 -23.395 10.167 1.00 67.75 213 GLU A CA 1
ATOM 1609 C C . GLU A 1 213 ? 14.980 -23.230 8.637 1.00 67.75 213 GLU A C 1
ATOM 1611 O O . GLU A 1 213 ? 15.673 -22.386 8.065 1.00 67.75 213 GLU A O 1
ATOM 1616 N N . PRO A 1 214 ? 14.147 -23.996 7.910 1.00 58.31 214 PRO A N 1
ATOM 1617 C CA . PRO A 1 214 ? 14.113 -23.939 6.446 1.00 58.31 214 PRO A CA 1
ATOM 1618 C C . PRO A 1 214 ? 13.737 -22.566 5.872 1.00 58.31 214 PRO A C 1
ATOM 1620 O O . PRO A 1 214 ? 14.039 -22.286 4.709 1.00 58.31 214 PRO A O 1
ATOM 1623 N N . ARG A 1 215 ? 13.057 -21.733 6.667 1.00 50.88 215 ARG A N 1
ATOM 1624 C CA . ARG A 1 215 ? 12.614 -20.389 6.281 1.00 50.88 215 ARG A CA 1
ATOM 1625 C C . ARG A 1 215 ? 13.596 -19.289 6.690 1.00 50.88 215 ARG A C 1
ATOM 1627 O O . ARG A 1 215 ? 13.356 -18.138 6.366 1.00 50.88 215 ARG A O 1
ATOM 1634 N N . GLU A 1 216 ? 14.687 -19.625 7.368 1.00 62.91 216 GLU A N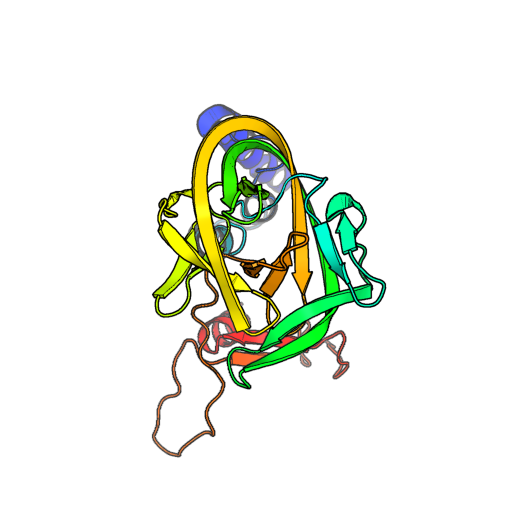 1
ATOM 1635 C CA . GLU A 1 216 ? 15.696 -18.667 7.823 1.00 62.91 216 GLU A CA 1
ATOM 1636 C C . GLU A 1 216 ? 16.327 -17.891 6.649 1.00 62.91 216 GLU A C 1
ATOM 1638 O O . GLU A 1 216 ? 16.663 -18.498 5.631 1.00 62.91 216 GLU A O 1
ATOM 1643 N N . VAL A 1 217 ? 16.475 -16.565 6.751 1.00 56.41 217 VAL A N 1
ATOM 1644 C CA . VAL A 1 217 ? 17.069 -15.723 5.694 1.00 56.41 217 VAL A CA 1
ATOM 1645 C C . VAL A 1 217 ? 18.576 -15.931 5.574 1.00 56.41 217 VAL A C 1
ATOM 1647 O O . VAL A 1 217 ? 19.310 -15.843 6.549 1.00 56.41 217 VAL A O 1
ATOM 1650 N N . HIS A 1 218 ? 19.066 -16.127 4.356 1.00 64.50 218 HIS A N 1
ATOM 1651 C CA . HIS A 1 218 ? 20.477 -16.178 4.000 1.00 64.50 218 HIS A CA 1
ATOM 1652 C C . HIS A 1 218 ? 20.759 -15.183 2.870 1.00 64.50 218 HIS A C 1
ATOM 1654 O O . HIS A 1 218 ? 19.972 -15.061 1.930 1.00 64.50 218 HIS A O 1
ATOM 1660 N N . MET A 1 219 ? 21.911 -14.515 2.928 1.00 61.34 219 MET A N 1
ATOM 1661 C CA . MET A 1 219 ? 22.447 -13.806 1.767 1.00 61.34 219 MET A CA 1
ATOM 1662 C C . MET A 1 219 ? 23.240 -14.771 0.890 1.00 61.34 219 MET A C 1
ATOM 1664 O O . MET A 1 219 ? 24.107 -15.493 1.382 1.00 61.34 219 MET A O 1
ATOM 1668 N N . ASP A 1 220 ? 22.952 -14.764 -0.406 1.00 67.88 220 ASP A N 1
ATOM 1669 C CA . ASP A 1 220 ? 23.742 -15.464 -1.417 1.00 67.88 220 ASP A CA 1
ATOM 1670 C C . ASP A 1 220 ? 23.828 -14.609 -2.686 1.00 67.88 220 ASP A C 1
ATOM 1672 O O . ASP A 1 220 ? 23.158 -13.588 -2.831 1.00 67.88 220 ASP A O 1
ATOM 1676 N N . HIS A 1 221 ? 24.665 -15.024 -3.622 1.00 67.19 221 HIS A N 1
ATOM 1677 C CA . HIS A 1 221 ? 24.858 -14.332 -4.878 1.00 67.19 221 HIS A CA 1
ATOM 1678 C C . HIS A 1 221 ? 23.641 -14.518 -5.801 1.00 67.19 221 HIS A C 1
ATOM 1680 O O . HIS A 1 221 ? 22.962 -15.546 -5.743 1.00 67.19 221 HIS A O 1
ATOM 1686 N N . ILE A 1 222 ? 23.360 -13.586 -6.706 1.00 65.25 222 ILE A N 1
ATOM 1687 C CA . ILE A 1 222 ? 22.396 -13.764 -7.801 1.00 65.25 222 ILE A CA 1
ATOM 1688 C C . ILE A 1 222 ? 23.010 -14.732 -8.811 1.00 65.25 222 ILE A C 1
ATOM 1690 O O . ILE A 1 222 ? 22.520 -15.847 -9.009 1.00 65.25 222 ILE A O 1
ATOM 1694 N N . ILE A 1 223 ? 24.177 -14.368 -9.331 1.00 66.50 223 ILE A N 1
ATOM 1695 C CA . ILE A 1 223 ? 25.019 -15.196 -10.185 1.00 66.50 223 ILE A CA 1
ATOM 1696 C C . ILE A 1 223 ? 26.030 -15.921 -9.299 1.00 66.50 223 ILE A C 1
ATOM 1698 O O . ILE A 1 223 ? 26.773 -15.303 -8.541 1.00 66.50 223 ILE A O 1
ATOM 1702 N N . GLN A 1 224 ? 26.067 -17.250 -9.378 1.00 71.12 224 GLN A N 1
ATOM 1703 C CA . GLN A 1 224 ? 27.001 -18.059 -8.592 1.00 71.12 224 GLN A CA 1
ATOM 1704 C C . GLN A 1 224 ? 28.462 -17.748 -8.962 1.00 71.12 224 GLN A C 1
ATOM 1706 O O . GLN A 1 224 ? 28.779 -17.527 -10.132 1.00 71.12 224 GLN A O 1
ATOM 1711 N N . LYS A 1 225 ? 29.380 -17.851 -7.992 1.00 73.56 225 LYS A N 1
ATOM 1712 C CA . LYS A 1 225 ? 30.828 -17.695 -8.227 1.00 73.56 225 LYS A CA 1
ATOM 1713 C C . LYS A 1 225 ? 31.368 -18.679 -9.277 1.00 73.56 225 LYS A C 1
ATOM 1715 O O . LYS A 1 225 ? 32.203 -18.314 -10.098 1.00 73.56 225 LYS A O 1
ATOM 1720 N N . SER A 1 226 ? 30.840 -19.905 -9.303 1.00 75.62 226 SER A N 1
ATOM 1721 C CA . SER A 1 226 ? 31.138 -20.927 -10.323 1.00 75.62 226 SER A CA 1
ATOM 1722 C C . SER A 1 226 ? 30.726 -20.506 -11.740 1.00 75.62 226 SER A C 1
ATOM 1724 O O . SER A 1 226 ? 31.353 -20.921 -12.711 1.00 75.62 226 SER A O 1
ATOM 1726 N N . LYS A 1 227 ? 29.711 -19.642 -11.862 1.00 75.50 227 LYS A N 1
ATOM 1727 C CA . LYS A 1 227 ? 29.204 -19.067 -13.117 1.00 75.50 227 LYS A CA 1
ATOM 1728 C C . LYS A 1 227 ? 29.700 -17.627 -13.343 1.00 75.50 227 LYS A C 1
ATOM 1730 O O . LYS A 1 227 ? 29.057 -16.867 -14.056 1.00 75.50 227 LYS A O 1
ATOM 1735 N N . ARG A 1 228 ? 30.856 -17.264 -12.765 1.00 77.50 228 ARG A N 1
ATOM 1736 C CA . ARG A 1 228 ? 31.508 -15.937 -12.858 1.00 77.50 228 ARG A CA 1
ATOM 1737 C C . ARG A 1 228 ? 30.762 -14.769 -12.194 1.00 77.50 228 ARG A C 1
ATOM 1739 O O . ARG A 1 228 ? 31.033 -13.622 -12.529 1.00 77.50 228 ARG A O 1
ATOM 1746 N N . GLY A 1 229 ? 29.864 -15.030 -11.249 1.00 73.31 229 GLY A N 1
ATOM 1747 C CA . GLY A 1 229 ? 29.297 -13.965 -10.420 1.00 73.31 229 GLY A CA 1
ATOM 1748 C C . GLY A 1 229 ? 30.349 -13.326 -9.512 1.00 73.31 229 GLY A C 1
ATOM 1749 O O . GLY A 1 229 ? 31.216 -14.026 -8.979 1.00 73.31 229 GLY A O 1
ATOM 1750 N N . ASP A 1 230 ? 30.278 -12.007 -9.345 1.00 69.69 230 ASP A N 1
ATOM 1751 C CA . ASP A 1 230 ? 31.193 -11.236 -8.502 1.00 69.69 230 ASP A CA 1
ATOM 1752 C C . ASP A 1 230 ? 30.675 -11.092 -7.059 1.00 69.69 230 ASP A C 1
ATOM 1754 O O . ASP A 1 230 ? 29.542 -11.441 -6.752 1.00 69.69 230 ASP A O 1
ATOM 1758 N N . GLY A 1 231 ? 31.506 -10.599 -6.141 1.00 68.38 231 GLY A N 1
ATOM 1759 C CA . GLY A 1 231 ? 31.097 -10.340 -4.753 1.00 68.38 231 GLY A CA 1
ATOM 1760 C C . GLY A 1 231 ? 30.441 -8.972 -4.547 1.00 68.38 231 GLY A C 1
ATOM 1761 O O . GLY A 1 231 ? 30.467 -8.463 -3.427 1.00 68.38 231 GLY A O 1
ATOM 1762 N N . SER A 1 232 ? 29.959 -8.322 -5.611 1.00 62.75 232 SER A N 1
ATOM 1763 C CA . SER A 1 232 ? 29.390 -6.979 -5.509 1.00 62.75 232 SER A CA 1
ATOM 1764 C C . SER A 1 232 ? 28.052 -7.008 -4.770 1.00 62.75 232 SER A C 1
ATOM 1766 O O . SER A 1 232 ? 27.312 -7.991 -4.830 1.00 62.75 232 SER A O 1
ATOM 1768 N N . LEU A 1 233 ? 27.696 -5.900 -4.112 1.00 51.94 233 LEU A N 1
ATOM 1769 C CA . LEU A 1 233 ? 26.366 -5.748 -3.507 1.00 51.94 233 LEU A CA 1
ATOM 1770 C C . LEU A 1 233 ? 25.249 -5.901 -4.553 1.00 51.94 233 LEU A C 1
ATOM 1772 O O . LEU A 1 233 ? 24.199 -6.454 -4.245 1.00 51.94 233 LEU A O 1
ATOM 1776 N N . SER A 1 234 ? 25.499 -5.484 -5.799 1.00 55.97 234 SER A N 1
ATOM 1777 C CA . SER A 1 234 ? 24.590 -5.672 -6.938 1.00 55.97 234 SER A CA 1
ATOM 1778 C C . SER A 1 234 ? 24.382 -7.133 -7.337 1.00 55.97 234 SER A C 1
ATOM 1780 O O . SER A 1 234 ? 23.383 -7.444 -7.977 1.00 55.97 234 SER A O 1
ATOM 1782 N N . ASN A 1 235 ? 25.295 -8.031 -6.965 1.00 62.25 235 ASN A N 1
ATOM 1783 C CA . ASN A 1 235 ? 25.152 -9.467 -7.166 1.00 62.25 235 ASN A CA 1
ATOM 1784 C C . ASN A 1 235 ? 24.692 -10.180 -5.883 1.00 62.25 235 ASN A C 1
ATOM 1786 O O . ASN A 1 235 ? 24.743 -11.401 -5.836 1.00 62.25 235 ASN A O 1
ATOM 1790 N N . GLY A 1 236 ? 24.256 -9.464 -4.843 1.00 49.44 236 GLY A N 1
ATOM 1791 C CA . GLY A 1 236 ? 23.712 -10.042 -3.613 1.00 49.44 236 GLY A CA 1
ATOM 1792 C C . GLY A 1 236 ? 22.185 -10.138 -3.635 1.00 49.44 236 GLY A C 1
ATOM 1793 O O . GLY A 1 236 ? 21.500 -9.217 -4.069 1.00 49.44 236 GLY A O 1
ATOM 1794 N N . GLN A 1 237 ? 21.635 -11.240 -3.129 1.00 58.22 237 GLN A N 1
ATOM 1795 C CA . GLN A 1 237 ? 20.203 -11.411 -2.874 1.00 58.22 237 GLN A CA 1
ATOM 1796 C C . GLN A 1 237 ? 19.957 -12.070 -1.515 1.00 58.22 237 GLN A C 1
ATOM 1798 O O . GLN A 1 237 ? 20.762 -12.869 -1.034 1.00 58.22 237 GLN A O 1
ATOM 1803 N N . VAL A 1 238 ? 18.814 -11.754 -0.908 1.00 57.94 238 VAL A N 1
ATOM 1804 C CA . VAL A 1 238 ? 18.362 -12.347 0.355 1.00 57.94 238 VAL A CA 1
ATOM 1805 C C . VAL A 1 238 ? 17.301 -13.401 0.051 1.00 57.94 238 VAL A C 1
ATOM 1807 O O . VAL A 1 238 ? 16.225 -13.091 -0.457 1.00 57.94 238 VAL A O 1
ATOM 1810 N N . LEU A 1 239 ? 17.586 -14.658 0.378 1.00 56.69 239 LEU A N 1
ATOM 1811 C CA . LEU A 1 239 ? 16.715 -15.808 0.127 1.00 56.69 239 LEU A CA 1
ATOM 1812 C C . LEU A 1 239 ? 16.477 -16.599 1.413 1.00 56.69 239 LEU A C 1
ATOM 1814 O O . LEU A 1 239 ? 17.307 -16.598 2.309 1.00 56.69 239 LEU A O 1
ATOM 1818 N N . CYS A 1 240 ? 15.375 -17.344 1.499 1.00 53.66 240 CYS A N 1
ATOM 1819 C CA . CYS A 1 240 ? 15.208 -18.321 2.578 1.00 53.66 240 CYS A CA 1
ATOM 1820 C C . CYS A 1 240 ? 16.209 -19.486 2.426 1.00 53.66 240 CYS A C 1
ATOM 1822 O O . CYS A 1 240 ? 16.579 -19.824 1.303 1.00 53.66 240 CYS A O 1
ATOM 1824 N N . ARG A 1 241 ? 16.614 -20.173 3.499 1.00 62.44 241 ARG A N 1
ATOM 1825 C CA . ARG A 1 241 ? 17.572 -21.297 3.463 1.00 62.44 241 ARG A CA 1
ATOM 1826 C C . ARG A 1 241 ? 17.145 -22.394 2.490 1.00 62.44 241 ARG A C 1
ATOM 1828 O O . ARG A 1 241 ? 17.966 -22.895 1.721 1.00 62.44 241 ARG A O 1
ATOM 1835 N N . LYS A 1 242 ? 15.860 -22.755 2.492 1.00 65.38 242 LYS A N 1
ATOM 1836 C CA . LYS A 1 242 ? 15.278 -23.716 1.542 1.00 65.38 242 LYS A CA 1
ATOM 1837 C C . LYS A 1 242 ? 15.317 -23.197 0.102 1.00 65.38 242 LYS A C 1
ATOM 1839 O O . LYS A 1 242 ? 15.646 -23.954 -0.803 1.00 65.38 242 LYS A O 1
ATOM 1844 N N . CYS A 1 243 ? 15.013 -21.918 -0.093 1.00 57.31 243 CYS A N 1
ATOM 1845 C CA . CYS A 1 243 ? 15.018 -21.230 -1.381 1.00 57.31 243 CYS A CA 1
ATOM 1846 C C . CYS A 1 243 ? 16.441 -21.191 -1.952 1.00 57.31 243 CYS A C 1
ATOM 1848 O O . CYS A 1 243 ? 16.653 -21.471 -3.127 1.00 57.31 243 CYS A O 1
ATOM 1850 N N . ASN A 1 244 ? 17.425 -20.936 -1.085 1.00 64.00 244 ASN A N 1
ATOM 1851 C CA . ASN A 1 244 ? 18.826 -20.929 -1.455 1.00 64.00 244 ASN A CA 1
ATOM 1852 C C . ASN A 1 244 ? 19.329 -22.326 -1.823 1.00 64.00 244 ASN A C 1
ATOM 1854 O O . ASN A 1 244 ? 20.061 -22.470 -2.788 1.00 64.00 244 ASN A O 1
ATOM 1858 N N . ARG A 1 245 ? 18.913 -23.376 -1.108 1.00 64.94 245 ARG A N 1
ATOM 1859 C CA . ARG A 1 245 ? 19.267 -24.759 -1.471 1.00 64.94 245 ARG A CA 1
ATOM 1860 C C . ARG A 1 245 ? 18.644 -25.200 -2.793 1.00 64.94 245 ARG A C 1
ATOM 1862 O O . ARG A 1 245 ? 19.342 -25.770 -3.612 1.00 64.94 245 ARG A O 1
ATOM 1869 N N . ALA A 1 246 ? 17.381 -24.860 -3.043 1.00 59.97 246 ALA A N 1
ATOM 1870 C CA . ALA A 1 246 ? 16.718 -25.176 -4.310 1.00 59.97 246 ALA A CA 1
ATOM 1871 C C . ALA A 1 246 ? 17.405 -24.531 -5.532 1.00 59.97 246 ALA A C 1
ATOM 1873 O O . ALA A 1 246 ? 17.297 -25.043 -6.640 1.00 59.97 246 ALA A O 1
ATOM 1874 N N . LYS A 1 247 ? 18.142 -23.430 -5.335 1.00 58.78 247 LYS A N 1
ATOM 1875 C CA . LYS A 1 247 ? 18.997 -22.815 -6.363 1.00 58.78 247 LYS A CA 1
ATOM 1876 C C . LYS A 1 247 ? 20.230 -23.666 -6.705 1.00 58.78 247 LYS A C 1
ATOM 1878 O O . LYS A 1 247 ? 20.794 -23.497 -7.778 1.00 58.78 247 LYS A O 1
ATOM 1883 N N . TRP A 1 248 ? 20.702 -24.508 -5.786 1.00 53.19 248 TRP A N 1
ATOM 1884 C CA . TRP A 1 248 ? 21.891 -25.346 -5.989 1.00 53.19 248 TRP A CA 1
ATOM 1885 C C . TRP A 1 248 ? 21.578 -26.638 -6.750 1.00 53.19 248 TRP A C 1
ATOM 1887 O O . TRP A 1 248 ? 22.483 -27.208 -7.350 1.00 53.19 248 TRP A O 1
ATOM 1897 N N . ASP A 1 249 ? 20.314 -27.064 -6.746 1.00 50.66 249 ASP A N 1
ATOM 1898 C CA . ASP A 1 249 ? 19.865 -28.316 -7.362 1.00 50.66 249 ASP A CA 1
ATOM 1899 C C . ASP A 1 249 ? 19.450 -28.159 -8.850 1.00 50.66 249 ASP A C 1
ATOM 1901 O O . ASP A 1 249 ? 19.013 -29.134 -9.458 1.00 50.66 249 ASP A O 1
ATOM 1905 N N . ASN A 1 250 ? 19.602 -26.957 -9.437 1.00 46.25 250 ASN A N 1
ATOM 1906 C CA . ASN A 1 250 ? 19.308 -26.599 -10.842 1.00 46.25 250 ASN A CA 1
ATOM 1907 C C . ASN A 1 250 ? 20.519 -25.934 -11.528 1.00 46.25 250 ASN A C 1
ATOM 1909 O O . ASN A 1 250 ? 20.674 -26.089 -12.759 1.00 46.25 250 ASN A O 1
#

Sequence (250 aa):
MVGCAVGGGIEIAWQMLVEGKSLACVDWLSVAMSALEGCVGGMGSSKLAKLLKKWFGCNSFTADTLVHTENGLKPISEVKVGDKVLSYDERTETTRYQPVMAVIQGEQRYQLILITLDSGESIEATAEHPFYIKGKGWNPANGLKVGQALQLHNGTTVVIKEVDTSVRLEKVYNFTVANTHNDFVGGDGVLVHNAFGDDRLPAQKSQKGVTQEPREVHMDHIIQKSKRGDGSLSNGQVLCRKCNRAKWDN

Foldseek 3Di:
DVQLQVQLVVLCCCCCPVVVDDPQPRPVQNSNVSSVCSVPPDDDSPVVSVVVCQWPPQKFFAQQKWFAWPVGTDGLVPQDFQTWGWFADPVVRDIDTFGWHWKDKGWDWFKWKWWAWPVRDITIIGQQWWFQFVPPGTDGSVRDDFQTWFAAPVRHTITTHDIDIDIDTGMTMATATPPHQWGFIDPRGTITGRTRDLPADEDDDDDPPDDDDQRHKDKDFCQHVVRVTDPDPVRIDIGGNVRVVVVVVD

Radius of gyration: 20.06 Å; chains: 1; bounding box: 47×47×52 Å

Secondary structure (DSSP, 8-state):
-HHHHHHHHHHHHHHHHTS---GGGS-HHHHHHHHHHTTS----HHHHHHHHHTTS-S--EETT-EEEETTEEEEGGG--TT-EEEEEETTTTEEEEEEEEEEEEEEEEEEEEEEEETTS-EEEEETT-EEEETTTEEEEGGG--TT-EEEBTTS-EEEEEEEEEEEEEEEEEEEEETTT-EEEETTTTEEEESSS---PBPPPPP-TT----TTBEEEEESS-GGGT--S-GGGEEEEEHHHHHHTT--